Protein AF-A0A344WC34-F1 (afdb_monomer)

Radius of gyration: 29.96 Å; Cα contacts (8 Å, |Δi|>4): 203; chains: 1; bounding box: 62×47×98 Å

pLDDT: mean 83.25, std 15.33, range [32.88, 98.56]

Structure (mmCIF, N/CA/C/O backbone):
data_AF-A0A344WC34-F1
#
_entry.id   AF-A0A344WC34-F1
#
loop_
_atom_site.group_PDB
_atom_site.id
_atom_site.type_symbol
_atom_site.label_atom_id
_atom_site.label_alt_id
_atom_site.label_comp_id
_atom_site.label_asym_id
_atom_site.label_entity_id
_atom_site.label_seq_id
_atom_site.pdbx_PDB_ins_code
_atom_site.Cartn_x
_atom_site.Cartn_y
_atom_site.Cartn_z
_atom_site.occupancy
_atom_site.B_iso_or_equiv
_atom_site.auth_seq_id
_atom_site.auth_comp_id
_atom_site.auth_asym_id
_atom_site.auth_atom_id
_atom_site.pdbx_PDB_model_num
ATOM 1 N N 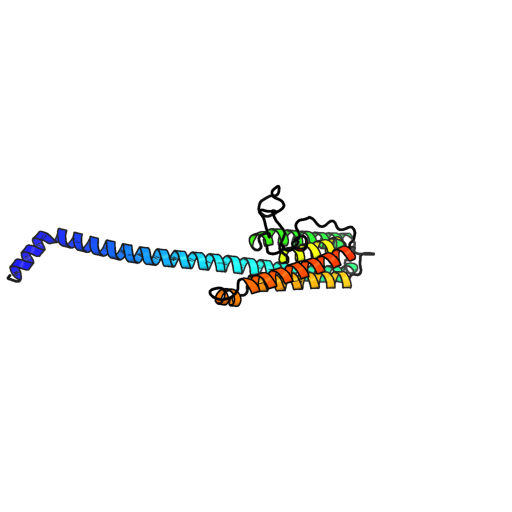. MET A 1 1 ? -39.965 13.454 71.936 1.00 52.28 1 MET A N 1
ATOM 2 C CA . MET A 1 1 ? -38.513 13.711 72.031 1.00 52.28 1 MET A CA 1
ATOM 3 C C . MET A 1 1 ? -38.314 15.197 71.826 1.00 52.28 1 MET A C 1
ATOM 5 O O . MET A 1 1 ? -38.692 15.687 70.770 1.00 52.28 1 MET A O 1
ATOM 9 N N . ASP A 1 2 ? -37.808 15.904 72.835 1.00 70.12 2 ASP A N 1
ATOM 10 C CA . ASP A 1 2 ? -37.542 17.343 72.742 1.00 70.12 2 ASP A CA 1
ATOM 11 C C . ASP A 1 2 ? -36.317 17.611 71.867 1.00 70.12 2 ASP A C 1
ATOM 13 O O . ASP A 1 2 ? -35.333 16.867 71.920 1.00 70.12 2 ASP A O 1
ATOM 17 N N . ALA A 1 3 ? -36.345 18.696 71.092 1.00 69.44 3 ALA A N 1
ATOM 18 C CA . ALA A 1 3 ? -35.260 19.075 70.183 1.00 69.44 3 ALA A CA 1
ATOM 19 C C . ALA A 1 3 ? -33.890 19.182 70.888 1.00 69.44 3 ALA A C 1
ATOM 21 O O . ALA A 1 3 ? -32.870 18.830 70.302 1.00 69.44 3 ALA A O 1
ATOM 22 N N . ALA A 1 4 ? -33.871 19.578 72.166 1.00 73.38 4 ALA A N 1
ATOM 23 C CA . ALA A 1 4 ? -32.660 19.645 72.986 1.00 73.38 4 ALA A CA 1
ATOM 24 C C . ALA A 1 4 ? -32.059 18.257 73.291 1.00 73.38 4 ALA A C 1
ATOM 26 O O . ALA A 1 4 ? -30.849 18.074 73.187 1.00 73.38 4 ALA A O 1
ATOM 27 N N . SER A 1 5 ? -32.905 17.258 73.578 1.00 71.94 5 SER A N 1
ATOM 28 C CA . SER A 1 5 ? -32.478 15.871 73.840 1.00 71.94 5 SER A CA 1
ATOM 29 C C . SER A 1 5 ? -31.923 15.177 72.591 1.00 71.94 5 SER A C 1
ATOM 31 O O . SER A 1 5 ? -30.969 14.405 72.668 1.00 71.94 5 SER A O 1
ATOM 33 N N . ILE A 1 6 ? -32.474 15.506 71.418 1.00 71.81 6 ILE A N 1
ATOM 34 C CA . ILE A 1 6 ? -31.965 15.042 70.123 1.00 71.81 6 ILE A CA 1
ATOM 35 C C . ILE A 1 6 ? -30.591 15.662 69.844 1.00 71.81 6 ILE A C 1
ATOM 37 O O . ILE A 1 6 ? -29.706 14.977 69.339 1.00 71.81 6 ILE A O 1
ATOM 41 N N . PHE A 1 7 ? -30.388 16.932 70.209 1.00 75.38 7 PHE A N 1
ATOM 42 C CA . PHE A 1 7 ? -29.142 17.659 69.963 1.00 75.38 7 PHE A CA 1
ATOM 43 C C . PHE A 1 7 ? -27.981 17.187 70.854 1.00 75.38 7 PHE A C 1
ATOM 45 O O . PHE A 1 7 ? -26.863 17.030 70.365 1.00 75.38 7 PHE A O 1
ATOM 52 N N . GLU A 1 8 ? -28.228 16.901 72.136 1.00 73.75 8 GLU A N 1
ATOM 53 C CA . GLU A 1 8 ? -27.220 16.325 73.042 1.00 73.75 8 GLU A CA 1
ATOM 54 C C . GLU A 1 8 ? -26.810 14.907 72.629 1.00 73.75 8 GLU A C 1
ATOM 56 O O . GLU A 1 8 ? -25.618 14.589 72.583 1.00 73.75 8 GLU A O 1
ATOM 61 N N . TRP A 1 9 ? -27.785 14.077 72.242 1.00 71.88 9 TRP A N 1
ATOM 62 C CA . TRP A 1 9 ? -27.529 12.735 71.720 1.00 71.88 9 TRP A CA 1
ATOM 63 C C . TRP A 1 9 ? -26.730 12.767 70.408 1.00 71.88 9 TRP A C 1
ATOM 65 O O . TRP A 1 9 ? -25.816 11.960 70.221 1.00 71.88 9 TRP A O 1
ATOM 75 N N . LEU A 1 10 ? -27.007 13.737 69.527 1.00 69.12 10 LEU A N 1
ATOM 76 C CA . LEU A 1 10 ? -26.229 13.963 68.305 1.00 69.12 10 LEU A CA 1
ATOM 77 C C . LEU A 1 10 ? -24.782 14.365 68.609 1.00 69.12 10 LEU A C 1
ATOM 79 O O . LEU A 1 10 ? -23.863 13.902 67.939 1.00 69.12 10 LEU A O 1
ATOM 83 N N . LYS A 1 11 ? -24.572 15.212 69.623 1.00 75.25 11 LYS A N 1
ATOM 84 C CA . LYS A 1 11 ? -23.244 15.703 70.014 1.00 75.25 11 LYS A CA 1
ATOM 85 C C . LYS A 1 11 ? -22.375 14.589 70.607 1.00 75.25 11 LYS A C 1
ATOM 87 O O . LYS A 1 11 ? -21.183 14.546 70.322 1.00 75.25 11 LYS A O 1
ATOM 92 N N . GLY A 1 12 ? -22.976 13.666 71.366 1.00 78.75 12 GLY A N 1
ATOM 93 C CA . GLY A 1 12 ? -22.296 12.490 71.924 1.00 78.75 12 GLY A CA 1
ATOM 94 C C . GLY A 1 12 ? -21.966 11.393 70.903 1.00 78.75 12 GLY A C 1
ATOM 95 O O . GLY A 1 12 ? -21.034 10.628 71.119 1.00 78.75 12 GLY A O 1
ATOM 96 N N . ASN A 1 13 ? -22.686 11.335 69.775 1.00 82.00 13 ASN A N 1
ATOM 97 C CA . ASN A 1 13 ? -22.489 10.335 68.714 1.00 82.00 13 ASN A CA 1
ATOM 98 C C . ASN A 1 13 ? -21.947 10.936 67.403 1.00 82.00 13 ASN A C 1
ATOM 100 O O . ASN A 1 13 ? -21.982 10.286 66.356 1.00 82.00 13 ASN A O 1
ATOM 104 N N . ALA A 1 14 ? -21.453 12.177 67.439 1.00 80.12 14 ALA A N 1
ATOM 105 C CA . ALA A 1 14 ? -21.039 12.927 66.255 1.00 80.12 14 ALA A CA 1
ATOM 106 C C . ALA A 1 14 ? -19.976 12.189 65.421 1.00 80.12 14 ALA A C 1
ATOM 108 O O . ALA A 1 14 ? -20.058 12.176 64.195 1.00 80.12 14 ALA A O 1
ATOM 109 N N . GLU A 1 15 ? -19.026 11.508 66.068 1.00 79.44 15 GLU A N 1
ATOM 110 C CA . GLU A 1 15 ? -17.988 10.719 65.389 1.00 79.44 15 GLU A CA 1
ATOM 111 C C . GLU A 1 15 ? -18.568 9.549 64.581 1.00 79.44 15 GLU A C 1
ATOM 113 O O . GLU A 1 15 ? -18.156 9.310 63.445 1.00 79.44 15 GLU A O 1
ATOM 118 N N . ILE A 1 16 ? -19.578 8.861 65.124 1.00 82.56 16 ILE A N 1
ATOM 119 C CA . ILE A 1 16 ? -20.260 7.748 64.450 1.00 82.56 16 ILE A CA 1
ATOM 120 C C . ILE A 1 16 ? -21.020 8.270 63.226 1.00 82.56 16 ILE A C 1
ATOM 122 O O . ILE A 1 16 ? -20.939 7.679 62.149 1.00 82.56 16 ILE A O 1
ATOM 126 N N . PHE A 1 17 ? -21.705 9.410 63.356 1.00 82.81 17 PHE A N 1
ATOM 127 C CA . PHE A 1 17 ? -22.396 10.051 62.234 1.00 82.81 17 PHE A CA 1
ATOM 128 C C . PHE A 1 17 ? -21.434 10.492 61.126 1.00 82.81 17 PHE A C 1
ATOM 130 O O . PHE A 1 17 ? -21.715 10.261 59.949 1.00 82.81 17 PHE A O 1
ATOM 137 N N . ILE A 1 18 ? -20.286 11.074 61.485 1.00 86.44 18 ILE A N 1
ATOM 138 C CA . ILE A 1 18 ? -19.237 11.453 60.529 1.00 86.44 18 ILE A CA 1
ATOM 139 C C . ILE A 1 18 ? -18.682 10.210 59.821 1.00 86.44 18 ILE A C 1
ATOM 141 O O . ILE A 1 18 ? -18.510 10.229 58.600 1.00 86.44 18 ILE A O 1
ATOM 145 N N . GLY A 1 19 ? -18.453 9.116 60.554 1.00 87.94 19 GLY A N 1
ATOM 146 C CA . GLY A 1 19 ? -18.005 7.841 59.995 1.00 87.94 19 GLY A CA 1
ATOM 147 C C . GLY A 1 19 ? -19.003 7.244 58.999 1.00 87.94 19 GLY A C 1
ATOM 148 O O . GLY A 1 19 ? -18.620 6.877 57.888 1.00 87.94 19 GLY A O 1
ATOM 149 N N . ILE A 1 20 ? -20.294 7.214 59.351 1.00 88.25 20 ILE A N 1
ATOM 150 C CA . ILE A 1 20 ? -21.369 6.727 58.471 1.00 88.25 20 ILE A CA 1
ATOM 151 C C . ILE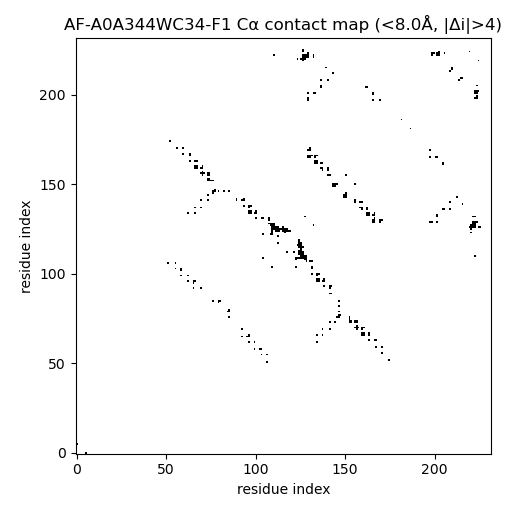 A 1 20 ? -21.482 7.600 57.217 1.00 88.25 20 ILE A C 1
ATOM 153 O O . ILE A 1 20 ? -21.536 7.074 56.105 1.00 88.25 20 ILE A O 1
ATOM 157 N N . LEU A 1 21 ? -21.474 8.928 57.368 1.00 89.56 21 LEU A N 1
ATOM 158 C CA . LEU A 1 21 ? -21.554 9.850 56.235 1.00 89.56 21 LEU A CA 1
ATOM 159 C C . LEU A 1 21 ? -20.352 9.682 55.296 1.00 89.56 21 LEU A C 1
ATOM 161 O O . LEU A 1 21 ? -20.520 9.610 54.080 1.00 89.56 21 LEU A O 1
ATOM 165 N N . SER A 1 22 ? -19.151 9.540 55.858 1.00 91.31 22 SER A N 1
ATOM 166 C CA . SER A 1 22 ? -17.920 9.305 55.095 1.00 91.31 22 SER A CA 1
ATOM 167 C C . SER A 1 22 ? -17.963 7.976 54.339 1.00 91.31 22 SER A C 1
ATOM 169 O O . SER A 1 22 ? -17.570 7.920 53.175 1.00 91.31 22 SER A O 1
ATOM 171 N N . ALA A 1 23 ? -18.496 6.916 54.956 1.00 91.56 23 ALA A N 1
ATOM 172 C CA . ALA A 1 23 ? -18.679 5.620 54.307 1.00 91.56 23 ALA A CA 1
ATOM 173 C C . ALA A 1 23 ? -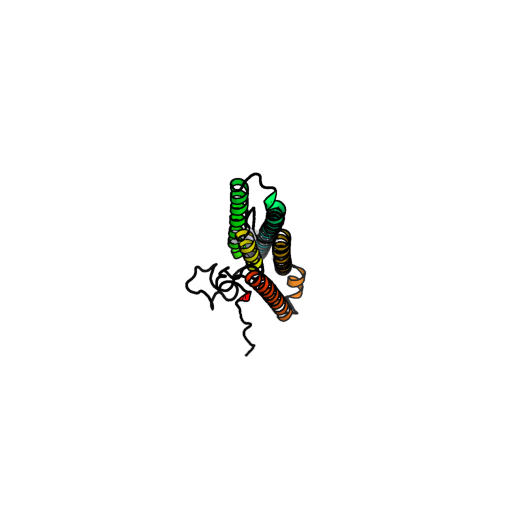19.676 5.699 53.137 1.00 91.56 23 ALA A C 1
ATOM 175 O O . ALA A 1 23 ? -19.404 5.160 52.064 1.00 91.56 23 ALA A O 1
ATOM 176 N N . ILE A 1 24 ? -20.790 6.424 53.297 1.00 92.94 24 ILE A N 1
ATOM 177 C CA . ILE A 1 24 ? -21.759 6.658 52.212 1.00 92.94 24 ILE A CA 1
ATOM 178 C C . ILE A 1 24 ? -21.097 7.426 51.061 1.00 92.94 24 ILE A C 1
ATOM 180 O O . ILE A 1 24 ? -21.198 7.008 49.906 1.00 92.94 24 ILE A O 1
ATOM 184 N N . VAL A 1 25 ? -20.370 8.507 51.361 1.00 93.75 25 VAL A N 1
ATOM 185 C CA . VAL A 1 25 ? -19.641 9.298 50.356 1.00 93.75 25 VAL A CA 1
ATOM 186 C C . VAL A 1 25 ? -18.605 8.441 49.628 1.00 93.75 25 VAL A C 1
ATOM 188 O O . VAL A 1 25 ? -18.506 8.522 48.403 1.00 93.75 25 VAL A O 1
ATOM 191 N N . ALA A 1 26 ? -17.875 7.579 50.338 1.00 91.88 26 ALA A N 1
ATOM 192 C CA . ALA A 1 26 ? -16.899 6.672 49.742 1.00 91.88 26 ALA A CA 1
ATOM 193 C C . ALA A 1 26 ? -17.557 5.658 48.791 1.00 91.88 26 ALA A C 1
ATOM 195 O O . ALA A 1 26 ? -17.063 5.455 47.681 1.00 91.88 26 ALA A O 1
ATOM 196 N N . VAL A 1 27 ? -18.697 5.069 49.171 1.00 91.69 27 VAL A N 1
ATOM 197 C CA . VAL A 1 27 ? -19.446 4.130 48.317 1.00 91.69 27 VAL A CA 1
ATOM 198 C C . VAL A 1 27 ? -19.978 4.827 47.065 1.00 91.69 27 VAL A C 1
ATOM 200 O O . VAL A 1 27 ? -19.788 4.323 45.958 1.00 91.69 27 VAL A O 1
ATOM 203 N N . VAL A 1 28 ? -20.587 6.008 47.206 1.00 90.81 28 VAL A N 1
ATOM 204 C CA . VAL A 1 28 ? -21.086 6.792 46.063 1.00 90.81 28 VAL A CA 1
ATOM 205 C C . VAL A 1 28 ? -19.933 7.185 45.135 1.00 90.81 28 VAL A C 1
ATOM 207 O O . VAL A 1 28 ? -20.025 6.996 43.921 1.00 90.81 28 VAL A O 1
ATOM 210 N N . SER A 1 29 ? -18.810 7.636 45.699 1.00 88.62 29 SER A N 1
ATOM 211 C CA . SER A 1 29 ? -17.601 7.984 44.943 1.00 88.62 29 SER A CA 1
ATOM 212 C C . SER A 1 29 ? -17.029 6.776 44.200 1.00 88.62 29 SER A C 1
ATOM 214 O O . SER A 1 29 ? -16.668 6.889 43.030 1.00 88.62 29 SER A O 1
ATOM 216 N N . ALA A 1 30 ? -17.010 5.596 44.826 1.00 89.44 30 ALA A N 1
ATOM 217 C CA . ALA A 1 30 ? -16.555 4.358 44.199 1.00 89.44 30 ALA A CA 1
ATOM 218 C C . ALA A 1 30 ? -17.470 3.917 43.041 1.00 89.44 30 ALA A C 1
ATOM 220 O O . ALA A 1 30 ? -16.978 3.457 42.007 1.00 89.44 30 ALA A O 1
ATOM 221 N N . VAL A 1 31 ? -18.791 4.084 43.172 1.00 87.38 31 VAL A N 1
ATOM 222 C CA . VAL A 1 31 ? -19.758 3.780 42.103 1.00 87.38 31 VAL A CA 1
ATOM 223 C C . VAL A 1 31 ? -19.584 4.733 40.917 1.00 87.38 31 VAL A C 1
ATOM 225 O O . VAL A 1 31 ? -19.507 4.270 39.775 1.00 87.38 31 VAL A O 1
ATOM 228 N N . ILE A 1 32 ? -19.447 6.039 41.173 1.00 87.25 32 ILE A N 1
ATOM 229 C CA . ILE A 1 32 ? -19.191 7.049 40.133 1.00 87.25 32 ILE A CA 1
ATOM 230 C C . ILE A 1 32 ? -17.855 6.765 39.433 1.00 87.25 32 ILE A C 1
ATOM 232 O O . ILE A 1 32 ? -17.813 6.675 38.205 1.00 87.25 32 ILE A O 1
ATOM 236 N N . ALA A 1 33 ? -16.782 6.525 40.193 1.00 84.81 33 ALA A N 1
ATOM 237 C CA . ALA A 1 33 ? -15.459 6.212 39.653 1.00 84.81 33 ALA A CA 1
ATOM 238 C C . ALA A 1 33 ? -15.467 4.940 38.789 1.00 84.81 33 ALA A C 1
ATOM 240 O O . ALA A 1 33 ? -14.834 4.891 37.730 1.00 84.81 33 ALA A O 1
ATOM 241 N N . ARG A 1 34 ? -16.227 3.911 39.184 1.00 82.38 34 ARG A N 1
ATOM 242 C CA . ARG A 1 34 ? -16.384 2.676 38.400 1.00 82.38 34 ARG A CA 1
ATOM 243 C C . ARG A 1 34 ? -17.127 2.920 37.083 1.00 82.38 34 ARG A C 1
ATOM 245 O O . ARG A 1 34 ? -16.763 2.324 36.067 1.00 82.38 34 ARG A O 1
ATOM 252 N N . GLY A 1 35 ? -18.141 3.787 37.085 1.00 81.25 35 GLY A N 1
ATOM 253 C CA . GLY A 1 35 ? -18.841 4.222 35.873 1.00 81.25 35 GLY A CA 1
ATOM 254 C C . GLY A 1 35 ? -17.923 4.990 34.920 1.00 81.25 35 GLY A C 1
ATOM 255 O O . GLY A 1 35 ? -17.867 4.681 33.728 1.00 81.25 35 GLY A O 1
ATOM 256 N N . GLU A 1 36 ? -17.136 5.918 35.459 1.00 82.56 36 GLU A N 1
ATOM 257 C CA . GLU A 1 36 ? -16.193 6.729 34.689 1.00 82.56 36 GLU A CA 1
ATOM 258 C C . GLU A 1 36 ? -15.058 5.882 34.102 1.00 82.56 36 GLU A C 1
ATOM 260 O O . GLU A 1 36 ? -14.744 6.000 32.922 1.00 82.56 36 GLU A O 1
ATOM 265 N N . THR A 1 37 ? -14.528 4.916 34.859 1.00 81.00 37 THR A N 1
ATOM 266 C CA . THR A 1 37 ? -13.486 3.988 34.378 1.00 81.00 37 THR A CA 1
ATOM 267 C C . THR A 1 37 ? -13.962 3.177 33.167 1.00 81.00 37 THR A C 1
ATOM 269 O O . THR A 1 37 ? -13.192 2.916 32.242 1.00 81.00 37 THR A O 1
ATOM 272 N N . ARG A 1 38 ? -15.242 2.778 33.129 1.00 76.69 38 ARG A N 1
ATOM 273 C CA . ARG A 1 38 ? -15.821 2.073 31.971 1.00 76.69 38 ARG A CA 1
ATOM 274 C C . ARG A 1 38 ? -15.922 2.985 30.749 1.00 76.69 38 ARG A C 1
ATOM 276 O O . ARG A 1 38 ? -15.562 2.556 29.654 1.00 76.69 38 ARG A O 1
ATOM 283 N N . LYS A 1 39 ? -16.361 4.235 30.936 1.00 79.94 39 LYS A N 1
ATOM 284 C CA . LYS A 1 39 ? -16.405 5.239 29.860 1.00 79.94 39 LYS A CA 1
ATOM 285 C C . LYS A 1 39 ? -15.007 5.556 29.335 1.00 79.94 39 LYS A C 1
ATOM 287 O O . LYS A 1 39 ? -14.802 5.539 28.129 1.00 79.94 39 LYS A O 1
ATOM 292 N N . GLN A 1 40 ? -14.037 5.752 30.224 1.00 78.56 40 GLN A N 1
ATOM 293 C CA . GLN A 1 40 ? -12.643 6.009 29.866 1.00 78.56 40 GLN A CA 1
ATOM 294 C C . GLN A 1 40 ? -12.032 4.854 29.071 1.00 78.56 40 GLN A C 1
ATOM 296 O O . GLN A 1 40 ? -11.373 5.102 28.068 1.00 78.56 40 GLN A O 1
ATOM 301 N N . ARG A 1 41 ? -12.296 3.596 29.454 1.00 77.25 41 ARG A N 1
ATOM 302 C CA . ARG A 1 41 ? -11.858 2.425 28.674 1.00 77.25 41 ARG A CA 1
ATOM 303 C C . ARG A 1 41 ? -12.471 2.410 27.278 1.00 77.25 41 ARG A C 1
ATOM 305 O O . ARG A 1 41 ? -11.743 2.214 26.314 1.00 77.25 41 ARG A O 1
ATOM 312 N N . LYS A 1 42 ? -13.779 2.668 27.165 1.00 78.69 42 LYS A N 1
ATOM 313 C CA . LYS A 1 42 ? -14.466 2.740 25.867 1.00 78.69 42 LYS A CA 1
ATOM 314 C C . LYS A 1 42 ? -13.862 3.831 24.975 1.00 78.69 42 LYS A C 1
ATOM 316 O O . LYS A 1 42 ? -13.473 3.545 23.848 1.00 78.69 42 LYS A O 1
ATOM 321 N N . LEU A 1 43 ? -13.696 5.040 25.511 1.00 80.06 43 LEU A N 1
ATOM 322 C CA . LEU A 1 43 ? -13.073 6.162 24.804 1.00 80.06 43 LEU A CA 1
ATOM 323 C C . LEU A 1 43 ? -11.616 5.870 24.420 1.00 80.06 43 LEU A C 1
ATOM 325 O O . LEU A 1 43 ? -11.178 6.262 23.344 1.00 80.06 43 LEU A O 1
ATOM 329 N N . ALA A 1 44 ? -10.853 5.181 25.272 1.00 79.50 44 ALA A N 1
ATOM 330 C CA . ALA A 1 44 ? -9.476 4.798 24.971 1.00 79.50 44 ALA A CA 1
ATOM 331 C C . ALA A 1 44 ? -9.403 3.807 23.800 1.00 79.50 44 ALA A C 1
ATOM 333 O O . ALA A 1 44 ? -8.566 3.974 22.915 1.00 79.50 44 ALA A O 1
ATOM 334 N N . THR A 1 45 ? -10.298 2.817 23.752 1.00 77.81 45 THR A N 1
ATOM 335 C CA . THR A 1 45 ? -10.384 1.876 22.627 1.00 77.81 45 THR A CA 1
ATOM 336 C C . THR A 1 45 ? -10.810 2.572 21.334 1.00 77.81 45 THR A C 1
ATOM 338 O O . THR A 1 45 ? -10.220 2.319 20.287 1.00 77.81 45 THR A O 1
ATOM 341 N N . GLU A 1 46 ? -11.788 3.478 21.392 1.00 79.31 46 GLU A N 1
ATOM 342 C CA . GLU A 1 46 ? -12.217 4.268 20.228 1.00 79.31 46 GLU A CA 1
ATOM 343 C C . GLU A 1 46 ? -11.094 5.177 19.712 1.00 79.31 46 GLU A C 1
ATOM 345 O O . GLU A 1 46 ? -10.850 5.223 18.508 1.00 79.31 46 GLU A O 1
ATOM 350 N N . ARG A 1 47 ? -10.347 5.831 20.609 1.00 77.81 47 ARG A N 1
ATOM 351 C CA . ARG A 1 47 ? -9.162 6.624 20.245 1.00 77.81 47 ARG A CA 1
ATOM 352 C C . ARG A 1 47 ? -8.071 5.771 19.610 1.00 77.81 47 ARG A C 1
ATOM 354 O O . ARG A 1 47 ? -7.487 6.189 18.617 1.00 77.81 47 ARG A O 1
ATOM 361 N N . LEU A 1 48 ? -7.805 4.581 20.156 1.00 78.31 48 LEU A N 1
ATOM 362 C CA . LEU A 1 48 ? -6.833 3.654 19.575 1.00 78.31 48 LEU A CA 1
ATOM 363 C C . LEU A 1 48 ? -7.247 3.266 18.155 1.00 78.31 48 LEU A C 1
ATOM 365 O O . LEU A 1 48 ? -6.431 3.323 17.240 1.00 78.31 48 LEU A O 1
ATOM 369 N N . ARG A 1 49 ? -8.525 2.947 17.953 1.00 80.31 49 ARG A N 1
ATOM 370 C CA . ARG A 1 49 ? -9.062 2.635 16.631 1.00 80.31 49 ARG A CA 1
ATOM 371 C C . ARG A 1 49 ? -8.892 3.799 15.654 1.00 80.31 49 ARG A C 1
ATOM 373 O O . ARG A 1 49 ? -8.294 3.610 14.605 1.00 80.31 49 ARG A O 1
ATOM 380 N N . GLN A 1 50 ? -9.322 5.001 16.038 1.00 83.94 50 GLN A N 1
ATOM 381 C CA . GLN A 1 50 ? -9.138 6.208 15.226 1.00 83.94 50 GLN A CA 1
ATOM 382 C C . GLN A 1 50 ? -7.662 6.456 14.891 1.00 83.94 50 GLN A C 1
ATOM 384 O O . GLN A 1 50 ? -7.346 6.857 13.777 1.00 83.94 50 GLN A O 1
ATOM 389 N N . SER A 1 51 ? -6.751 6.193 15.834 1.00 86.19 51 SER A N 1
ATOM 390 C CA . SER A 1 51 ? -5.312 6.351 15.603 1.00 86.19 51 SER A CA 1
ATOM 391 C C . SER A 1 51 ? -4.753 5.335 14.603 1.00 86.19 51 SER A C 1
ATOM 393 O O . SER A 1 51 ? -3.906 5.691 13.788 1.00 86.19 51 SER A O 1
ATOM 395 N N . ILE A 1 52 ? -5.249 4.093 14.621 1.00 83.88 52 ILE A N 1
ATOM 396 C CA . ILE A 1 52 ? -4.867 3.053 13.658 1.00 83.88 52 ILE A CA 1
ATOM 397 C C . ILE A 1 52 ? -5.421 3.390 12.270 1.00 83.88 52 ILE A C 1
ATOM 399 O O . ILE A 1 52 ? -4.682 3.303 11.293 1.00 83.88 52 ILE A O 1
ATOM 403 N N . ASP A 1 53 ? -6.679 3.826 12.188 1.00 86.19 53 ASP A N 1
ATOM 404 C CA . ASP A 1 53 ? -7.321 4.221 10.929 1.00 86.19 53 ASP A CA 1
ATOM 405 C C . ASP A 1 53 ? -6.630 5.450 10.307 1.00 86.19 53 ASP A C 1
ATOM 407 O O . ASP A 1 53 ? -6.406 5.507 9.099 1.00 86.19 53 ASP A O 1
ATOM 411 N N . ALA A 1 54 ? -6.217 6.419 11.128 1.00 89.25 54 ALA A N 1
ATOM 412 C CA . ALA A 1 54 ? -5.420 7.556 10.670 1.00 89.25 54 ALA A CA 1
ATOM 413 C C . ALA A 1 54 ? -4.036 7.115 10.158 1.00 89.25 54 ALA A C 1
ATOM 415 O O . ALA A 1 54 ? -3.609 7.529 9.082 1.00 89.25 54 ALA A O 1
ATOM 416 N N . ALA A 1 55 ? -3.352 6.222 10.879 1.00 91.44 55 ALA A N 1
ATOM 417 C CA . ALA A 1 55 ? -2.051 5.711 10.455 1.00 91.44 55 ALA A CA 1
ATOM 418 C C . ALA A 1 55 ? -2.130 4.878 9.159 1.00 91.44 55 ALA A C 1
ATOM 420 O O . ALA A 1 55 ? -1.212 4.931 8.335 1.00 91.44 55 ALA A O 1
ATOM 421 N N . SER A 1 56 ? -3.218 4.126 8.954 1.00 90.75 56 SER A N 1
ATOM 422 C CA . SER A 1 56 ? -3.439 3.365 7.720 1.00 90.75 56 SER A CA 1
ATOM 423 C C . SER A 1 56 ? -3.773 4.281 6.535 1.00 90.75 56 SER A C 1
ATOM 425 O O . SER A 1 56 ? -3.301 4.030 5.424 1.00 90.75 56 SER A O 1
ATOM 427 N N . LEU A 1 57 ? -4.488 5.388 6.771 1.00 92.56 57 LEU A N 1
ATOM 428 C CA . LEU A 1 57 ? -4.694 6.468 5.800 1.00 92.56 57 LEU A CA 1
ATOM 429 C C . LEU A 1 57 ? -3.378 7.125 5.373 1.00 92.56 57 LEU A C 1
ATOM 431 O O . LEU A 1 57 ? -3.125 7.253 4.175 1.00 92.56 57 LEU A O 1
ATOM 435 N N . ASP A 1 58 ? -2.524 7.489 6.330 1.00 96.19 58 ASP A N 1
ATOM 436 C CA . ASP A 1 58 ? -1.221 8.104 6.051 1.00 96.19 58 ASP A CA 1
ATOM 437 C C . ASP A 1 58 ? -0.313 7.160 5.254 1.00 96.19 58 ASP A C 1
ATOM 439 O O . ASP A 1 58 ? 0.343 7.560 4.286 1.00 96.19 58 ASP A O 1
ATOM 443 N N . TRP A 1 59 ? -0.304 5.875 5.621 1.00 97.31 59 TRP A N 1
ATOM 444 C CA . TRP A 1 59 ? 0.371 4.840 4.842 1.00 97.31 59 TRP A CA 1
ATOM 445 C C . TRP A 1 59 ? -0.191 4.752 3.418 1.00 97.31 59 TRP A C 1
ATOM 447 O O . TRP A 1 59 ? 0.576 4.703 2.453 1.00 97.31 59 TRP A O 1
ATOM 457 N N . GLY A 1 60 ? -1.516 4.770 3.278 1.00 96.81 60 GLY A N 1
ATOM 458 C CA . GLY A 1 60 ? -2.199 4.703 1.994 1.00 96.81 60 GLY A CA 1
ATOM 459 C C . GLY A 1 60 ? -1.864 5.888 1.090 1.00 96.81 60 GLY A C 1
ATOM 460 O O . GLY A 1 60 ? -1.550 5.697 -0.083 1.00 96.81 60 GLY A O 1
ATOM 461 N N . ALA A 1 61 ? -1.837 7.104 1.640 1.00 97.56 61 ALA A N 1
ATOM 462 C CA . ALA A 1 61 ? -1.423 8.306 0.923 1.00 97.56 61 ALA A CA 1
ATOM 463 C C . ALA A 1 61 ? 0.023 8.190 0.410 1.00 97.56 61 ALA A C 1
ATOM 465 O O . ALA A 1 61 ? 0.286 8.447 -0.768 1.00 97.56 61 ALA A O 1
ATOM 466 N N . ALA A 1 62 ? 0.945 7.722 1.258 1.00 98.31 62 ALA A N 1
ATOM 467 C CA . ALA A 1 62 ? 2.334 7.488 0.866 1.00 98.31 62 ALA A CA 1
ATOM 468 C C . ALA A 1 62 ? 2.461 6.412 -0.229 1.00 98.31 62 ALA A C 1
ATOM 470 O O . ALA A 1 62 ? 3.276 6.549 -1.147 1.00 98.31 62 ALA A O 1
ATOM 471 N N . ALA A 1 63 ? 1.643 5.358 -0.165 1.00 98.44 63 ALA A N 1
ATOM 472 C CA . ALA A 1 63 ? 1.610 4.307 -1.173 1.00 98.44 63 ALA A CA 1
ATOM 473 C C . ALA A 1 63 ? 1.107 4.815 -2.531 1.00 98.44 63 ALA A C 1
ATOM 475 O O . ALA A 1 63 ? 1.742 4.562 -3.556 1.00 98.44 63 ALA A O 1
ATOM 476 N N . ILE A 1 64 ? 0.018 5.587 -2.540 1.00 98.38 64 ILE A N 1
ATOM 477 C CA . ILE A 1 64 ? -0.553 6.187 -3.753 1.00 98.38 64 ILE A CA 1
ATOM 478 C C . ILE A 1 64 ? 0.454 7.130 -4.421 1.00 98.38 64 ILE A C 1
ATOM 480 O O . ILE A 1 64 ? 0.657 7.032 -5.636 1.00 98.38 64 ILE A O 1
ATOM 484 N N . ASP A 1 65 ? 1.101 8.006 -3.645 1.00 98.56 65 ASP A N 1
ATOM 485 C CA . ASP A 1 65 ? 2.121 8.930 -4.156 1.00 98.56 65 ASP A CA 1
ATOM 486 C C . ASP A 1 65 ? 3.329 8.168 -4.717 1.00 98.56 65 ASP A C 1
ATOM 488 O O . ASP A 1 65 ? 3.779 8.430 -5.832 1.00 98.56 65 ASP A O 1
ATOM 492 N N . THR A 1 66 ? 3.810 7.147 -4.002 1.00 98.56 66 THR A N 1
ATOM 493 C CA . THR A 1 66 ? 4.940 6.324 -4.460 1.00 98.56 66 THR A CA 1
ATOM 494 C C . THR A 1 66 ? 4.621 5.606 -5.770 1.00 98.56 66 THR A C 1
ATOM 496 O O . THR A 1 66 ? 5.438 5.625 -6.689 1.00 98.56 66 THR A O 1
ATOM 499 N N . MET A 1 67 ? 3.430 5.016 -5.910 1.00 98.50 67 MET A N 1
ATOM 500 C CA . MET A 1 67 ? 3.023 4.366 -7.161 1.00 98.50 67 MET A CA 1
ATOM 501 C C . MET A 1 67 ? 2.876 5.370 -8.309 1.00 98.50 67 MET A C 1
ATOM 503 O O . MET A 1 67 ? 3.285 5.069 -9.429 1.00 98.50 67 MET A O 1
ATOM 507 N N . ALA A 1 68 ? 2.366 6.577 -8.037 1.00 98.44 68 ALA A N 1
ATOM 508 C CA . ALA A 1 68 ? 2.311 7.654 -9.025 1.00 98.44 68 ALA A CA 1
ATOM 509 C C . ALA A 1 68 ? 3.717 8.037 -9.513 1.00 98.44 68 ALA A C 1
ATOM 511 O O . ALA A 1 68 ? 3.961 8.124 -10.716 1.00 98.44 68 ALA A O 1
ATOM 512 N N . ARG A 1 69 ? 4.667 8.198 -8.583 1.00 98.31 69 ARG A N 1
ATOM 513 C CA . ARG A 1 69 ? 6.076 8.467 -8.902 1.00 98.31 69 ARG A CA 1
ATOM 514 C C . ARG A 1 69 ? 6.706 7.336 -9.699 1.00 98.31 69 ARG A C 1
ATOM 516 O O . ARG A 1 69 ? 7.433 7.624 -10.640 1.00 98.31 69 ARG A O 1
ATOM 523 N N . CYS A 1 70 ? 6.408 6.080 -9.370 1.00 98.38 70 CYS A N 1
ATOM 524 C CA . CYS A 1 70 ? 6.879 4.925 -10.132 1.00 98.38 70 CYS A CA 1
ATOM 525 C C . CYS A 1 70 ? 6.349 4.954 -11.571 1.00 98.38 70 CYS A C 1
ATOM 527 O O . CYS A 1 70 ? 7.127 4.770 -12.503 1.00 98.38 70 CYS A O 1
ATOM 529 N N . ALA A 1 71 ? 5.056 5.234 -11.758 1.00 98.19 71 ALA A N 1
ATOM 530 C CA . ALA A 1 71 ? 4.436 5.331 -13.077 1.00 98.19 71 ALA A CA 1
ATOM 531 C C . ALA A 1 71 ? 5.053 6.466 -13.916 1.00 98.19 71 ALA A C 1
ATOM 533 O O . ALA A 1 71 ? 5.373 6.274 -15.087 1.00 98.19 71 ALA A O 1
ATOM 534 N N . THR A 1 72 ? 5.289 7.635 -13.315 1.00 97.88 72 THR A N 1
ATOM 535 C CA . THR A 1 72 ? 6.004 8.733 -13.982 1.00 97.88 72 THR A CA 1
ATOM 536 C C . THR A 1 72 ? 7.446 8.346 -14.295 1.00 97.88 72 THR A C 1
ATOM 538 O O . THR A 1 72 ? 7.879 8.511 -15.429 1.00 97.88 72 THR A O 1
ATOM 541 N N . PHE A 1 73 ? 8.170 7.770 -13.331 1.00 97.44 73 PHE A N 1
ATOM 542 C CA . PHE A 1 73 ? 9.560 7.339 -13.483 1.00 97.44 73 PHE A CA 1
ATOM 543 C C . PHE A 1 73 ? 9.744 6.394 -14.674 1.00 97.44 73 PHE A C 1
ATOM 545 O O . PHE A 1 73 ? 10.644 6.605 -15.486 1.00 97.44 73 PHE A O 1
ATOM 552 N N . VAL A 1 74 ? 8.880 5.382 -14.822 1.00 97.00 74 VAL A N 1
ATOM 553 C CA . VAL A 1 74 ? 8.995 4.444 -15.948 1.00 97.00 74 VAL A CA 1
ATOM 554 C C . VAL A 1 74 ? 8.705 5.115 -17.292 1.00 97.00 74 VAL A C 1
ATOM 556 O O . VAL A 1 74 ? 9.395 4.807 -18.264 1.00 97.00 74 VAL A O 1
ATOM 559 N N . ARG A 1 75 ? 7.766 6.072 -17.350 1.00 96.75 75 ARG A N 1
ATOM 560 C CA . ARG A 1 75 ? 7.454 6.851 -18.564 1.00 96.75 75 ARG A CA 1
ATOM 561 C C . ARG A 1 75 ? 8.595 7.799 -18.943 1.00 96.75 75 ARG A C 1
ATOM 563 O O . ARG A 1 75 ? 8.984 7.887 -20.106 1.00 96.75 75 ARG A O 1
ATOM 570 N N . THR A 1 76 ? 9.209 8.446 -17.955 1.00 95.62 76 THR A N 1
ATOM 571 C CA . THR A 1 76 ? 10.293 9.420 -18.150 1.00 95.62 76 THR A CA 1
ATOM 572 C C . THR A 1 76 ? 11.691 8.809 -18.090 1.00 95.62 76 THR A C 1
ATOM 574 O O . THR A 1 76 ? 12.676 9.543 -18.057 1.00 95.62 76 THR A O 1
ATOM 577 N N . ARG A 1 77 ? 11.825 7.478 -18.086 1.00 93.06 77 ARG A N 1
ATOM 578 C CA . ARG A 1 77 ? 13.111 6.785 -17.879 1.00 93.06 77 ARG A CA 1
ATOM 579 C C . ARG A 1 77 ? 14.228 7.210 -18.842 1.00 93.06 77 ARG A C 1
ATOM 581 O O . ARG A 1 77 ? 15.392 7.238 -18.460 1.00 93.06 77 ARG A O 1
ATOM 588 N N . HIS A 1 78 ? 13.873 7.579 -20.073 1.00 91.62 78 HIS A N 1
ATOM 589 C CA . HIS A 1 78 ? 14.811 8.016 -21.111 1.00 91.62 78 HIS A CA 1
ATOM 590 C C . HIS A 1 78 ? 15.357 9.435 -20.870 1.00 91.62 78 HIS A C 1
ATOM 592 O O . HIS A 1 78 ? 16.401 9.786 -21.410 1.00 91.62 78 HIS A O 1
ATOM 598 N N . LEU A 1 79 ? 14.685 10.236 -20.033 1.00 93.44 79 LEU A N 1
ATOM 599 C CA . LEU A 1 79 ? 15.094 11.599 -19.678 1.00 93.44 79 LEU A CA 1
ATOM 600 C C . LEU A 1 79 ? 16.182 11.634 -18.594 1.00 93.44 79 LEU A C 1
ATOM 602 O O . LEU A 1 79 ? 16.709 12.700 -18.279 1.00 93.44 79 LEU A O 1
ATOM 606 N N . HIS A 1 80 ? 16.541 10.488 -18.008 1.00 93.56 80 HIS A N 1
ATOM 607 C CA . HIS A 1 80 ? 17.650 10.423 -17.062 1.00 93.56 80 HIS A CA 1
ATOM 608 C C . HIS A 1 80 ? 18.984 10.669 -17.774 1.00 93.56 80 HIS A C 1
ATOM 610 O O . HIS A 1 80 ? 19.291 10.036 -18.790 1.00 93.56 80 HIS A O 1
ATOM 616 N N . ALA A 1 81 ? 19.798 11.550 -17.183 1.00 92.44 81 ALA A N 1
ATOM 617 C CA . ALA A 1 81 ? 21.053 12.034 -17.758 1.00 92.44 81 ALA A CA 1
ATOM 618 C C . ALA A 1 81 ? 22.036 10.914 -18.140 1.00 92.44 81 ALA A C 1
ATOM 620 O O . ALA A 1 81 ? 22.762 11.037 -19.121 1.00 92.44 81 ALA A O 1
ATOM 621 N N . ASN A 1 82 ? 22.070 9.827 -17.367 1.00 94.38 82 ASN A N 1
ATOM 622 C CA . ASN A 1 82 ? 22.890 8.650 -17.634 1.00 94.38 82 ASN A CA 1
ATOM 623 C C . ASN A 1 82 ? 22.313 7.404 -16.938 1.00 94.38 82 ASN A C 1
ATOM 625 O O . ASN A 1 82 ? 21.370 7.496 -16.146 1.00 94.38 82 ASN A O 1
ATOM 629 N N . GLU A 1 83 ? 22.905 6.242 -17.223 1.00 94.31 83 GLU A N 1
ATOM 630 C CA . GLU A 1 83 ? 22.502 4.959 -16.637 1.00 94.31 83 GLU A CA 1
ATOM 631 C C . GLU A 1 83 ? 22.629 4.940 -15.109 1.00 94.31 83 GLU A C 1
ATOM 633 O O . GLU A 1 83 ? 21.743 4.443 -14.420 1.00 94.31 83 GLU A O 1
ATOM 638 N N . GLY A 1 84 ? 23.683 5.545 -14.554 1.00 96.50 84 GLY A N 1
ATOM 639 C CA . GLY A 1 84 ? 23.879 5.620 -13.105 1.00 96.50 84 GLY A CA 1
ATOM 640 C C . GLY A 1 84 ? 22.747 6.373 -12.399 1.00 96.50 84 GLY A C 1
ATOM 641 O O . GLY A 1 84 ? 22.214 5.901 -11.396 1.00 96.50 84 GLY A O 1
ATOM 642 N N . ALA A 1 85 ? 22.319 7.508 -12.957 1.00 96.19 85 ALA A N 1
ATOM 643 C CA . ALA A 1 85 ? 21.204 8.298 -12.444 1.00 96.19 85 ALA A CA 1
ATOM 644 C C . ALA A 1 85 ? 19.867 7.546 -12.546 1.00 96.19 85 ALA A C 1
ATOM 646 O O . ALA A 1 85 ? 19.039 7.639 -11.639 1.00 96.19 85 ALA A O 1
ATOM 647 N N . PHE A 1 86 ? 19.659 6.784 -13.625 1.00 97.19 86 PHE A N 1
ATOM 648 C CA . PHE A 1 86 ? 18.497 5.905 -13.765 1.00 97.19 86 PHE A CA 1
ATOM 649 C C . PHE A 1 86 ? 18.506 4.791 -12.708 1.00 97.19 86 PHE A C 1
ATOM 651 O O . PHE A 1 86 ? 17.517 4.612 -12.001 1.00 97.19 86 PHE A O 1
ATOM 658 N N . MET A 1 87 ? 19.628 4.087 -12.540 1.00 97.12 87 MET A N 1
ATOM 659 C CA . MET A 1 87 ? 19.756 2.974 -11.593 1.00 97.12 87 MET A CA 1
ATOM 660 C C . MET A 1 87 ? 19.626 3.418 -10.132 1.00 97.12 87 MET A C 1
ATOM 662 O O . MET A 1 87 ? 19.018 2.706 -9.326 1.00 97.12 87 MET A O 1
ATOM 666 N N . ALA A 1 88 ? 20.125 4.609 -9.791 1.00 97.31 88 ALA A N 1
ATOM 667 C CA . ALA A 1 88 ? 19.925 5.209 -8.474 1.00 97.31 88 ALA A CA 1
ATOM 668 C C . ALA A 1 88 ? 18.439 5.514 -8.217 1.00 97.31 88 ALA A C 1
ATOM 670 O O . ALA A 1 88 ? 17.890 5.123 -7.185 1.00 97.31 88 ALA A O 1
ATOM 671 N N . ALA A 1 89 ? 17.756 6.147 -9.178 1.00 97.19 89 ALA A N 1
ATOM 672 C CA . ALA A 1 89 ? 16.328 6.438 -9.071 1.00 97.19 89 ALA A CA 1
ATOM 673 C C . ALA A 1 89 ? 15.476 5.156 -9.000 1.00 97.19 89 ALA A C 1
ATOM 675 O O . ALA A 1 89 ? 14.590 5.058 -8.151 1.00 97.19 89 ALA A O 1
ATOM 676 N N . LYS A 1 90 ? 15.792 4.147 -9.822 1.00 97.62 90 LYS A N 1
ATOM 677 C CA . LYS A 1 90 ? 15.152 2.825 -9.802 1.00 97.62 90 LYS A CA 1
ATOM 678 C C . LYS A 1 90 ? 15.284 2.161 -8.434 1.00 97.62 90 LYS A C 1
ATOM 680 O O . LYS A 1 90 ? 14.283 1.741 -7.862 1.00 97.62 90 LYS A O 1
ATOM 685 N N . SER A 1 91 ? 16.502 2.107 -7.893 1.00 97.88 91 SER A N 1
ATOM 686 C CA . SER A 1 91 ? 16.771 1.524 -6.571 1.00 97.88 91 SER A CA 1
ATOM 687 C C . SER A 1 91 ? 15.957 2.212 -5.475 1.00 97.88 91 SER A C 1
ATOM 689 O O . SER A 1 91 ? 15.343 1.534 -4.655 1.00 97.88 91 SER A O 1
ATOM 691 N N . ASN A 1 92 ? 15.864 3.545 -5.511 1.00 97.81 92 ASN A N 1
ATOM 692 C CA . ASN A 1 92 ? 15.043 4.299 -4.564 1.00 97.81 92 ASN A CA 1
ATOM 693 C C . ASN A 1 92 ? 13.558 3.914 -4.651 1.00 97.81 92 ASN A C 1
ATOM 695 O O . ASN A 1 92 ? 12.931 3.684 -3.619 1.00 97.81 92 ASN A O 1
ATOM 699 N N . MET A 1 93 ? 12.996 3.788 -5.858 1.00 98.00 93 MET A N 1
ATOM 700 C CA . MET A 1 93 ? 11.600 3.360 -6.032 1.00 98.00 93 MET A CA 1
ATOM 701 C C . MET A 1 93 ? 11.359 1.945 -5.490 1.00 98.00 93 MET A C 1
ATOM 703 O O . MET A 1 93 ? 10.371 1.711 -4.795 1.00 98.00 93 MET A O 1
ATOM 707 N N . LEU A 1 94 ? 12.278 1.012 -5.750 1.00 98.25 94 LEU A N 1
ATOM 708 C CA . LEU A 1 94 ? 12.180 -0.366 -5.258 1.00 98.25 94 LEU A CA 1
ATOM 709 C C . LEU A 1 94 ? 12.239 -0.440 -3.723 1.00 98.25 94 LEU A C 1
ATOM 711 O O . LEU A 1 94 ? 11.444 -1.161 -3.118 1.00 98.25 94 LEU A O 1
ATOM 715 N N . ILE A 1 95 ? 13.123 0.337 -3.088 1.00 98.19 95 ILE A N 1
ATOM 716 C CA . ILE A 1 95 ? 13.216 0.432 -1.621 1.00 98.19 95 ILE A CA 1
ATOM 717 C C . ILE A 1 95 ? 11.915 0.983 -1.031 1.00 98.19 95 ILE A C 1
ATOM 719 O O . ILE A 1 95 ? 11.402 0.431 -0.054 1.00 98.19 95 ILE A O 1
ATOM 723 N N . LEU A 1 96 ? 11.361 2.045 -1.624 1.00 98.12 96 LEU A N 1
ATOM 724 C CA . LEU A 1 96 ? 10.111 2.648 -1.160 1.00 98.12 96 LEU A CA 1
ATOM 725 C C . LEU A 1 96 ? 8.945 1.661 -1.261 1.00 98.12 96 LEU A C 1
ATOM 727 O O . LEU A 1 96 ? 8.221 1.475 -0.284 1.00 98.12 96 LEU A O 1
ATOM 731 N N . LEU A 1 97 ? 8.795 0.980 -2.401 1.00 98.25 97 LEU A N 1
ATOM 732 C CA . LEU A 1 97 ? 7.746 -0.022 -2.599 1.00 98.25 97 LEU A CA 1
ATOM 733 C C . LEU A 1 97 ? 7.872 -1.189 -1.609 1.00 98.25 97 LEU A C 1
ATOM 735 O O . LEU A 1 97 ? 6.879 -1.552 -0.980 1.00 98.25 97 LEU A O 1
ATOM 739 N N . SER A 1 98 ? 9.077 -1.734 -1.412 1.00 96.62 98 SER A N 1
ATOM 740 C CA . SER A 1 98 ? 9.305 -2.814 -0.438 1.00 96.62 98 SER A CA 1
ATOM 741 C C . SER A 1 98 ? 8.974 -2.366 0.987 1.00 96.62 98 SER A C 1
ATOM 743 O O . SER A 1 98 ? 8.259 -3.053 1.712 1.00 96.62 98 SER A O 1
ATOM 745 N N . THR A 1 99 ? 9.421 -1.168 1.370 1.00 97.50 99 THR A N 1
ATOM 746 C CA . THR A 1 99 ? 9.166 -0.606 2.704 1.00 97.50 99 THR A CA 1
ATOM 747 C C . THR A 1 99 ? 7.672 -0.383 2.946 1.00 97.50 99 THR A C 1
ATOM 749 O O . THR A 1 99 ? 7.171 -0.605 4.049 1.00 97.50 99 THR A O 1
ATOM 752 N N . LEU A 1 100 ? 6.932 0.047 1.922 1.00 98.00 100 LEU A N 1
ATOM 753 C CA . LEU A 1 100 ? 5.481 0.205 2.004 1.00 98.00 100 LEU A CA 1
ATOM 754 C C . LEU A 1 100 ? 4.767 -1.135 2.173 1.00 98.00 100 LEU A C 1
ATOM 756 O O . LEU A 1 100 ? 3.802 -1.189 2.931 1.00 98.00 100 LEU A O 1
ATOM 760 N N . VAL A 1 101 ? 5.242 -2.208 1.535 1.00 95.56 101 VAL A N 1
ATOM 761 C CA . VAL A 1 101 ? 4.696 -3.556 1.748 1.00 95.56 101 VAL A CA 1
ATOM 762 C C . VAL A 1 101 ? 4.863 -3.970 3.207 1.00 95.56 101 VAL A C 1
ATOM 764 O O . VAL A 1 101 ? 3.884 -4.375 3.832 1.00 95.56 101 VAL A O 1
ATOM 767 N N . ASP A 1 102 ? 6.057 -3.806 3.773 1.00 93.56 102 ASP A N 1
ATOM 768 C CA . ASP A 1 102 ? 6.337 -4.216 5.153 1.00 93.56 102 ASP A CA 1
ATOM 769 C C . ASP A 1 102 ? 5.549 -3.389 6.172 1.00 93.56 102 ASP A C 1
ATOM 771 O O . ASP A 1 102 ? 4.946 -3.940 7.093 1.00 93.56 102 ASP A O 1
ATOM 775 N N . ARG A 1 103 ? 5.461 -2.070 5.967 1.00 94.69 103 ARG A N 1
ATOM 776 C CA . ARG A 1 103 ? 4.620 -1.195 6.799 1.00 94.69 103 ARG A CA 1
ATOM 777 C C . ARG A 1 103 ? 3.140 -1.533 6.674 1.00 94.69 103 ARG A C 1
ATOM 779 O O . ARG A 1 103 ? 2.422 -1.524 7.669 1.00 94.69 103 ARG A O 1
ATOM 786 N N . GLY A 1 104 ? 2.693 -1.866 5.467 1.00 92.38 104 GLY A N 1
ATOM 787 C CA . GLY A 1 104 ? 1.307 -2.213 5.186 1.00 92.38 104 GLY A CA 1
ATOM 788 C C . GLY A 1 104 ? 0.842 -3.452 5.949 1.00 92.38 104 GLY A C 1
ATOM 789 O O . GLY A 1 104 ? -0.306 -3.503 6.379 1.00 92.38 104 GLY A O 1
ATOM 790 N N . ARG A 1 105 ? 1.734 -4.414 6.223 1.00 89.38 105 ARG A N 1
ATOM 791 C CA . ARG A 1 105 ? 1.410 -5.624 7.006 1.00 89.38 105 ARG A CA 1
ATOM 792 C C . ARG A 1 105 ? 0.913 -5.331 8.424 1.00 89.38 105 ARG A C 1
ATOM 794 O O . ARG A 1 105 ? 0.222 -6.171 8.991 1.00 89.38 105 ARG A O 1
ATOM 801 N N . MET A 1 106 ? 1.236 -4.164 8.988 1.00 86.94 106 MET A N 1
ATOM 802 C CA . MET A 1 106 ? 0.747 -3.755 10.312 1.00 86.94 106 MET A CA 1
ATOM 803 C C . MET A 1 106 ? -0.754 -3.428 10.306 1.00 86.94 106 MET A C 1
ATOM 805 O O . MET A 1 106 ? -1.411 -3.562 11.333 1.00 86.94 106 MET A O 1
ATOM 809 N N . PHE A 1 107 ? -1.290 -3.016 9.153 1.00 87.00 107 PHE A N 1
ATOM 810 C CA . PHE A 1 107 ? -2.691 -2.617 8.976 1.00 87.00 107 PHE A CA 1
ATOM 811 C C . PHE A 1 107 ? -3.503 -3.676 8.219 1.00 87.00 107 PHE A C 1
ATOM 813 O O . PHE A 1 107 ? -4.697 -3.850 8.456 1.00 87.00 107 PHE A O 1
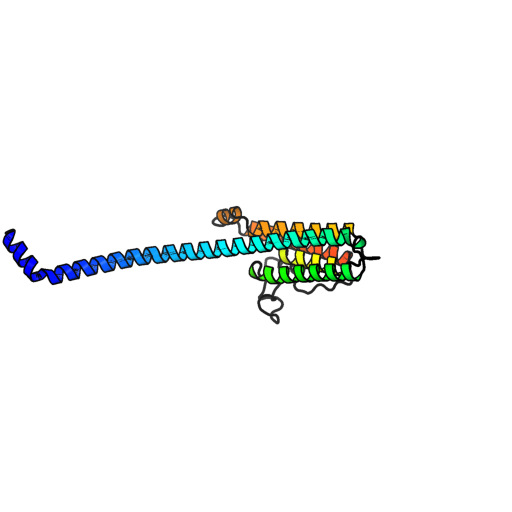ATOM 820 N N . PHE A 1 108 ? -2.843 -4.413 7.324 1.00 87.69 108 PHE A N 1
ATOM 821 C CA . PHE A 1 108 ? -3.447 -5.399 6.434 1.00 87.69 108 PHE A CA 1
ATOM 822 C C . PHE A 1 108 ? -2.835 -6.779 6.703 1.00 87.69 108 PHE A C 1
ATOM 824 O O . PHE A 1 108 ? -1.874 -7.169 6.029 1.00 87.69 108 PHE A O 1
ATOM 831 N N . PRO A 1 109 ? -3.356 -7.523 7.695 1.00 82.69 109 PRO A N 1
ATOM 832 C CA . PRO A 1 109 ? -2.855 -8.853 8.005 1.00 82.69 109 PRO A CA 1
ATOM 833 C C . PRO A 1 109 ? -3.056 -9.808 6.824 1.00 82.69 109 PRO A C 1
ATOM 835 O O . PRO A 1 109 ? -3.988 -9.671 6.025 1.00 82.69 109 PRO A O 1
ATOM 838 N N . ASN A 1 110 ? -2.171 -10.797 6.724 1.00 82.00 110 ASN A N 1
ATOM 839 C CA . ASN A 1 110 ? -2.274 -11.832 5.704 1.00 82.00 110 ASN A CA 1
ATOM 840 C C . ASN A 1 110 ? -3.537 -12.689 5.899 1.00 82.00 110 ASN A C 1
ATOM 842 O O . ASN A 1 110 ? -4.011 -12.923 7.009 1.00 82.00 110 ASN A O 1
ATOM 846 N N . ILE A 1 111 ? -4.060 -13.180 4.782 1.00 81.75 111 ILE A N 1
ATOM 847 C CA . ILE A 1 111 ? -5.225 -14.054 4.696 1.00 81.75 111 ILE A CA 1
ATOM 848 C C . ILE A 1 111 ? -4.794 -15.487 5.012 1.00 81.75 111 ILE A C 1
ATOM 850 O O . ILE A 1 111 ? -3.835 -15.970 4.408 1.00 81.75 111 ILE A O 1
ATOM 854 N N . ASP A 1 112 ? -5.546 -16.171 5.876 1.00 76.00 112 ASP A N 1
ATOM 855 C CA . ASP A 1 112 ? -5.298 -17.568 6.267 1.00 76.00 112 ASP A CA 1
ATOM 856 C C . ASP A 1 112 ? -3.853 -17.805 6.774 1.00 76.00 112 ASP A C 1
ATOM 858 O O . ASP A 1 112 ? -3.062 -18.517 6.146 1.00 76.00 112 ASP A O 1
ATOM 862 N N . PRO A 1 113 ? -3.458 -17.145 7.881 1.00 70.06 113 PRO A N 1
ATOM 863 C CA . PRO A 1 113 ? -2.113 -17.270 8.443 1.00 70.06 113 PRO A CA 1
ATOM 864 C C . PRO A 1 113 ? -1.834 -18.649 9.062 1.00 70.06 113 PRO A C 1
ATOM 866 O O . PRO A 1 113 ? -0.668 -18.998 9.237 1.00 70.06 113 PRO A O 1
ATOM 869 N N . ASP A 1 114 ? -2.873 -19.429 9.371 1.00 72.94 114 ASP A N 1
ATOM 870 C CA . ASP A 1 114 ? -2.750 -20.737 10.021 1.00 72.94 114 ASP A CA 1
ATOM 871 C C . ASP A 1 114 ? -2.585 -21.886 9.008 1.00 72.94 114 ASP A C 1
ATOM 873 O O . ASP A 1 114 ? -1.970 -22.902 9.328 1.00 72.94 114 ASP A O 1
ATOM 877 N N . GLY A 1 115 ? -3.079 -21.726 7.771 1.00 69.00 115 GLY A N 1
ATOM 878 C CA . GLY A 1 115 ? -3.017 -22.759 6.732 1.00 69.00 115 GLY A CA 1
ATOM 879 C C . GLY A 1 115 ? -1.774 -22.729 5.833 1.00 69.00 115 GLY A C 1
ATOM 880 O O . GLY A 1 115 ? -1.370 -23.765 5.299 1.00 69.00 115 GLY A O 1
ATOM 881 N N . LYS A 1 116 ? -1.136 -21.566 5.632 1.00 69.25 116 LYS A N 1
ATOM 882 C CA . LYS A 1 116 ? -0.026 -21.406 4.668 1.00 69.25 116 LYS A CA 1
ATOM 883 C C . LYS A 1 116 ? 1.221 -20.787 5.286 1.00 69.25 116 LYS A C 1
ATOM 885 O O . LYS A 1 116 ? 1.154 -19.755 5.940 1.00 69.25 116 LYS A O 1
ATOM 890 N N . GLY A 1 117 ? 2.391 -21.336 4.954 1.00 66.31 117 GLY A N 1
ATOM 891 C CA . GLY A 1 117 ? 3.677 -20.731 5.312 1.00 66.31 117 GLY A CA 1
ATOM 892 C C . GLY A 1 117 ? 3.938 -20.723 6.817 1.00 66.31 117 GLY A C 1
ATOM 893 O O . GLY A 1 117 ? 4.471 -19.745 7.330 1.00 66.31 117 GLY A O 1
ATOM 894 N N . VAL A 1 118 ? 3.515 -21.776 7.523 1.00 74.56 118 VAL A N 1
ATOM 895 C CA . VAL A 1 118 ? 3.628 -21.922 8.986 1.00 74.56 118 VAL A CA 1
ATOM 896 C C . VAL A 1 118 ? 5.087 -21.809 9.453 1.00 74.56 118 VAL A C 1
ATOM 898 O O . VAL A 1 118 ? 5.357 -21.341 10.559 1.00 74.56 118 VAL A O 1
ATOM 901 N N . GLU A 1 119 ? 6.030 -22.165 8.578 1.00 76.56 119 GLU A N 1
ATOM 902 C CA . GLU A 1 119 ? 7.474 -22.039 8.768 1.00 76.56 119 GLU A CA 1
ATOM 903 C C . GLU A 1 119 ? 7.997 -20.592 8.776 1.00 76.56 119 GLU A C 1
ATOM 905 O O . GLU A 1 119 ? 9.129 -20.361 9.193 1.00 76.56 119 GLU A O 1
ATOM 910 N N . LYS A 1 120 ? 7.198 -19.615 8.328 1.00 77.94 120 LYS A N 1
ATOM 911 C CA . LYS A 1 120 ? 7.588 -18.198 8.240 1.00 77.94 120 LYS A CA 1
ATOM 912 C C . LYS A 1 120 ? 7.319 -17.444 9.541 1.00 77.94 120 LYS A C 1
ATOM 914 O O . LYS A 1 120 ? 6.541 -17.890 10.394 1.00 77.94 120 LYS A O 1
ATOM 919 N N . GLU A 1 121 ? 7.909 -16.257 9.687 1.00 74.44 121 GLU A N 1
ATOM 920 C CA . GLU A 1 121 ? 7.589 -15.352 10.792 1.00 74.44 121 GLU A CA 1
ATOM 921 C C . GLU A 1 121 ? 6.124 -14.896 10.711 1.00 74.44 121 GLU A C 1
ATOM 923 O O . GLU A 1 121 ? 5.553 -14.787 9.626 1.00 74.44 121 GLU A O 1
ATOM 928 N N . GLY A 1 122 ? 5.507 -14.603 11.861 1.00 74.75 122 GLY A N 1
ATOM 929 C CA . GLY A 1 122 ? 4.056 -14.393 11.980 1.00 74.75 122 GLY A CA 1
ATOM 930 C C . GLY A 1 122 ? 3.450 -13.421 10.957 1.00 74.75 122 GLY A C 1
ATOM 931 O O . GLY A 1 122 ? 2.422 -13.726 10.361 1.00 74.75 122 GLY A O 1
ATOM 932 N N . ALA A 1 123 ? 4.117 -12.297 10.675 1.00 72.69 123 ALA A N 1
ATOM 933 C CA . ALA A 1 123 ? 3.650 -11.289 9.711 1.00 72.69 123 ALA A CA 1
ATOM 934 C C . ALA A 1 123 ? 3.738 -11.727 8.229 1.00 72.69 123 ALA A C 1
ATOM 936 O O . ALA A 1 123 ? 3.208 -11.049 7.342 1.00 72.69 123 ALA A O 1
ATOM 937 N N . TYR A 1 124 ? 4.406 -12.848 7.947 1.00 77.38 124 TYR A N 1
ATOM 938 C CA . TYR A 1 124 ? 4.648 -13.402 6.611 1.00 77.38 124 TYR A CA 1
ATOM 939 C C . TYR A 1 124 ? 3.948 -14.746 6.374 1.00 77.38 124 TYR A C 1
ATOM 941 O O . TYR A 1 124 ? 4.019 -15.272 5.260 1.00 77.38 124 TYR A O 1
ATOM 949 N N . ARG A 1 125 ? 3.247 -15.281 7.381 1.00 80.94 125 ARG A N 1
ATOM 950 C CA . ARG A 1 125 ? 2.386 -16.464 7.238 1.00 80.94 125 ARG A CA 1
ATOM 951 C C . ARG A 1 125 ? 1.119 -16.120 6.475 1.00 80.94 125 ARG A C 1
ATOM 953 O O . ARG A 1 125 ? 0.631 -15.002 6.575 1.00 80.94 125 ARG A O 1
ATOM 960 N N . GLY A 1 126 ? 0.568 -17.064 5.734 1.00 82.31 126 GLY A N 1
ATOM 961 C CA . GLY A 1 126 ? -0.628 -16.858 4.929 1.00 82.31 126 GLY A CA 1
ATOM 962 C C . GLY A 1 126 ? -0.364 -16.208 3.573 1.00 82.31 126 GLY A C 1
ATOM 963 O O . GLY A 1 126 ? 0.756 -16.169 3.057 1.00 82.31 126 GLY A O 1
ATOM 964 N N . SER A 1 127 ? -1.443 -15.710 2.974 1.00 82.19 127 SER A N 1
ATOM 965 C CA . SER A 1 127 ? -1.436 -15.029 1.678 1.00 82.19 127 SER A CA 1
ATOM 966 C C . SER A 1 127 ? -1.548 -13.516 1.875 1.00 82.19 127 SER A C 1
ATOM 968 O O . SER A 1 127 ? -2.493 -13.026 2.488 1.00 82.19 127 SER A O 1
ATOM 970 N N . ARG A 1 128 ? -0.585 -12.773 1.336 1.00 88.44 128 ARG A N 1
ATOM 971 C CA . ARG A 1 128 ? -0.551 -11.314 1.227 1.00 88.44 128 ARG A CA 1
ATOM 972 C C . ARG A 1 128 ? -1.878 -10.810 0.653 1.00 88.44 128 ARG A C 1
ATOM 974 O O . ARG A 1 128 ? -2.316 -11.333 -0.367 1.00 88.44 128 ARG A O 1
ATOM 981 N N . PRO A 1 129 ? -2.530 -9.826 1.288 1.00 89.56 129 PRO A N 1
ATOM 982 C CA . PRO A 1 129 ? -3.805 -9.308 0.814 1.00 89.56 129 PRO A CA 1
ATOM 983 C C . PRO A 1 129 ? -3.653 -8.541 -0.516 1.00 89.56 129 PRO A C 1
ATOM 985 O O . PRO A 1 129 ? -2.581 -7.983 -0.775 1.00 89.56 129 PRO A O 1
ATOM 988 N N . PRO A 1 130 ? -4.724 -8.444 -1.333 1.00 91.50 130 PRO A N 1
ATOM 989 C CA . PRO A 1 130 ? -4.699 -7.783 -2.644 1.00 91.50 130 PRO A CA 1
ATOM 990 C C . PRO A 1 130 ? -4.125 -6.3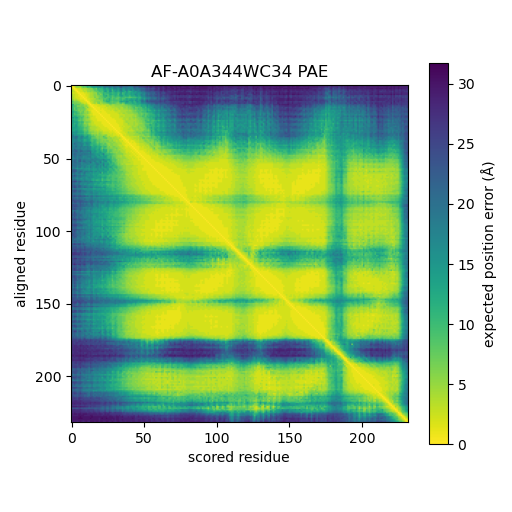58 -2.642 1.00 91.50 130 PRO A C 1
ATOM 992 O O . PRO A 1 130 ? -3.398 -5.985 -3.560 1.00 91.50 130 PRO A O 1
ATOM 995 N N . ILE A 1 131 ? -4.381 -5.582 -1.584 1.00 93.44 131 ILE A N 1
ATOM 996 C CA . ILE A 1 131 ? -3.832 -4.228 -1.428 1.00 93.44 131 ILE A CA 1
ATOM 997 C C . ILE A 1 131 ? -2.296 -4.195 -1.419 1.00 93.44 131 ILE A C 1
ATOM 999 O O . ILE A 1 131 ? -1.687 -3.292 -1.988 1.00 93.44 131 ILE A O 1
ATOM 1003 N N . LEU A 1 132 ? -1.657 -5.198 -0.811 1.00 94.50 132 LEU A N 1
ATOM 1004 C CA . LEU A 1 132 ? -0.199 -5.315 -0.765 1.00 94.50 132 LEU A CA 1
ATOM 1005 C C . LEU A 1 132 ? 0.345 -6.056 -1.997 1.00 94.50 132 LEU A C 1
ATOM 1007 O O . LEU A 1 132 ? 1.492 -5.832 -2.385 1.00 94.50 132 LEU A O 1
ATOM 1011 N N . ASP A 1 133 ? -0.462 -6.904 -2.643 1.00 93.81 133 ASP A N 1
ATOM 1012 C CA . ASP A 1 133 ? -0.121 -7.489 -3.947 1.00 93.81 133 ASP A CA 1
ATOM 1013 C C . ASP A 1 133 ? 0.064 -6.400 -5.010 1.00 93.81 133 ASP A C 1
ATOM 1015 O O . ASP A 1 133 ? 1.031 -6.458 -5.766 1.00 93.81 133 ASP A O 1
ATOM 1019 N N . ALA A 1 134 ? -0.788 -5.368 -5.020 1.00 96.50 134 ALA A N 1
ATOM 1020 C CA . ALA A 1 134 ? -0.671 -4.227 -5.931 1.00 96.50 134 ALA A CA 1
ATOM 1021 C C . ALA A 1 134 ? 0.712 -3.549 -5.873 1.00 96.50 134 ALA A C 1
ATOM 1023 O O . ALA A 1 134 ? 1.308 -3.248 -6.909 1.00 96.50 134 ALA A O 1
ATOM 1024 N N . LEU A 1 135 ? 1.252 -3.355 -4.665 1.00 97.69 135 LEU A N 1
ATOM 1025 C CA . LEU A 1 135 ? 2.592 -2.796 -4.467 1.00 97.69 135 LEU A CA 1
ATOM 1026 C C . LEU A 1 135 ? 3.682 -3.734 -4.985 1.00 97.69 135 LEU A C 1
ATOM 1028 O O . LEU A 1 135 ? 4.623 -3.288 -5.639 1.00 97.69 135 LEU A O 1
ATOM 1032 N N . MET A 1 136 ? 3.544 -5.038 -4.739 1.00 96.25 136 MET A N 1
ATOM 1033 C CA . MET A 1 136 ? 4.500 -6.030 -5.227 1.00 96.25 136 MET A CA 1
ATOM 1034 C C . MET A 1 136 ? 4.463 -6.193 -6.748 1.00 96.25 136 MET A C 1
ATOM 1036 O O . MET A 1 136 ? 5.505 -6.417 -7.360 1.00 96.25 136 MET A O 1
ATOM 1040 N N . PHE A 1 137 ? 3.301 -6.056 -7.384 1.00 96.44 137 PHE A N 1
ATOM 1041 C CA . PHE A 1 137 ? 3.203 -6.055 -8.842 1.00 96.44 137 PHE A CA 1
ATOM 1042 C C . PHE A 1 137 ? 3.894 -4.831 -9.441 1.00 96.44 137 PHE A C 1
ATOM 1044 O O . PHE A 1 137 ? 4.693 -4.981 -10.365 1.00 96.44 137 PHE A O 1
ATOM 1051 N N . ALA A 1 138 ? 3.674 -3.645 -8.868 1.00 97.69 138 ALA A N 1
ATOM 1052 C CA . ALA A 1 138 ? 4.400 -2.444 -9.268 1.00 97.69 138 ALA A CA 1
ATOM 1053 C C . ALA A 1 138 ? 5.913 -2.586 -9.039 1.00 97.69 138 ALA A C 1
ATOM 1055 O O . ALA A 1 138 ? 6.691 -2.205 -9.910 1.00 97.69 138 ALA A O 1
ATOM 1056 N N . TYR A 1 139 ? 6.338 -3.197 -7.926 1.00 97.81 139 TYR A N 1
ATOM 1057 C CA . TYR A 1 139 ? 7.749 -3.487 -7.654 1.00 97.81 139 TYR A CA 1
ATOM 1058 C C . TYR A 1 139 ? 8.368 -4.314 -8.782 1.00 97.81 139 TYR A C 1
ATOM 1060 O O . TYR A 1 139 ? 9.398 -3.930 -9.329 1.00 97.81 139 TYR A O 1
ATOM 1068 N N . ARG A 1 140 ? 7.716 -5.417 -9.173 1.00 96.25 140 ARG A N 1
ATOM 1069 C CA . ARG A 1 140 ? 8.206 -6.290 -10.250 1.00 96.25 140 ARG A CA 1
ATOM 1070 C C . ARG A 1 140 ? 8.225 -5.589 -11.605 1.00 96.25 140 ARG A C 1
ATOM 1072 O O . ARG A 1 140 ? 9.150 -5.808 -12.384 1.00 96.25 140 ARG A O 1
ATOM 1079 N N . GLU A 1 141 ? 7.245 -4.731 -11.883 1.00 95.75 141 GLU A N 1
ATOM 1080 C CA . GLU A 1 141 ? 7.226 -3.979 -13.139 1.00 95.75 141 GLU A CA 1
ATOM 1081 C C . GLU A 1 141 ? 8.349 -2.933 -13.189 1.00 95.75 141 GLU A C 1
ATOM 1083 O O . GLU A 1 141 ? 9.055 -2.848 -14.193 1.00 95.75 141 GLU A O 1
ATOM 1088 N N . VAL A 1 142 ? 8.588 -2.199 -12.095 1.00 96.62 142 VAL A N 1
ATOM 1089 C CA . VAL A 1 142 ? 9.716 -1.257 -11.979 1.00 96.62 142 VAL A CA 1
ATOM 1090 C C . VAL A 1 142 ? 11.053 -1.995 -12.076 1.00 96.62 142 VAL A C 1
ATOM 1092 O O . VAL A 1 142 ? 11.945 -1.553 -12.803 1.00 96.62 142 VAL A O 1
ATOM 1095 N N . GLU A 1 143 ? 11.196 -3.137 -11.402 1.00 95.94 143 GLU A N 1
ATOM 1096 C CA . GLU A 1 143 ? 12.396 -3.981 -11.421 1.00 95.94 143 GLU A CA 1
ATOM 1097 C C . GLU A 1 143 ? 12.761 -4.431 -12.842 1.00 95.94 143 GLU A C 1
ATOM 1099 O O . GLU A 1 143 ? 13.939 -4.442 -13.201 1.00 95.94 143 GLU A O 1
ATOM 1104 N N . ALA A 1 144 ? 11.768 -4.718 -13.683 1.00 93.50 144 ALA A N 1
ATOM 1105 C CA . ALA A 1 144 ? 11.977 -5.137 -15.066 1.00 93.50 144 ALA A CA 1
ATOM 1106 C C . ALA A 1 144 ? 12.341 -3.989 -16.028 1.00 93.50 144 ALA A C 1
ATOM 1108 O O . ALA A 1 144 ? 12.697 -4.241 -17.180 1.00 93.50 144 ALA A O 1
ATOM 1109 N N . THR A 1 145 ? 12.248 -2.725 -15.601 1.00 93.31 145 THR A N 1
ATOM 1110 C CA . THR A 1 145 ? 12.572 -1.590 -16.477 1.00 93.31 145 THR A CA 1
ATOM 1111 C C . THR A 1 145 ? 14.076 -1.375 -16.641 1.00 93.31 145 THR A C 1
ATOM 1113 O O . THR A 1 145 ? 14.861 -1.561 -15.710 1.00 93.31 145 THR A O 1
ATOM 1116 N N . ALA A 1 146 ? 14.471 -0.930 -17.829 1.00 92.81 146 ALA A N 1
ATOM 1117 C CA . ALA A 1 146 ? 15.816 -0.468 -18.161 1.00 92.81 146 ALA A CA 1
ATOM 1118 C C . ALA A 1 146 ? 15.712 0.906 -18.833 1.00 92.81 146 ALA A C 1
ATOM 1120 O O . ALA A 1 146 ? 14.676 1.200 -19.441 1.00 92.81 146 ALA A O 1
ATOM 1121 N N . ARG A 1 147 ? 16.754 1.741 -18.723 1.00 91.38 147 ARG A N 1
ATOM 1122 C CA . ARG A 1 147 ? 16.774 3.089 -19.317 1.00 91.38 147 ARG A CA 1
ATOM 1123 C C . ARG A 1 147 ? 16.557 3.024 -20.828 1.00 91.38 147 ARG A C 1
ATOM 1125 O O . ARG A 1 147 ? 15.661 3.680 -21.356 1.00 91.38 147 ARG A O 1
ATOM 1132 N N . GLU A 1 148 ? 17.343 2.178 -21.487 1.00 88.31 148 GLU A N 1
ATOM 1133 C CA . GLU A 1 148 ? 17.287 1.880 -22.919 1.00 88.31 148 GLU A CA 1
ATOM 1134 C C . GLU A 1 148 ? 16.934 0.402 -23.129 1.00 88.31 148 GLU A C 1
ATOM 1136 O O . GLU A 1 148 ? 17.244 -0.442 -22.291 1.00 88.31 148 GLU A O 1
ATOM 1141 N N . ASN A 1 149 ? 16.256 0.083 -24.237 1.00 85.25 149 ASN A N 1
ATOM 1142 C CA . ASN A 1 149 ? 15.869 -1.287 -24.622 1.00 85.25 149 ASN A CA 1
ATOM 1143 C C . ASN A 1 149 ? 15.038 -2.068 -23.579 1.00 85.25 149 ASN A C 1
ATOM 1145 O O . ASN A 1 149 ? 14.930 -3.291 -23.647 1.00 85.25 149 ASN A O 1
ATOM 1149 N N . GLY A 1 150 ? 14.425 -1.367 -22.620 1.00 83.06 150 GLY A N 1
ATOM 1150 C CA . GLY A 1 150 ? 13.465 -1.944 -21.686 1.00 83.06 150 GLY A CA 1
ATOM 1151 C C . GLY A 1 150 ? 12.066 -2.108 -22.299 1.00 83.06 150 GLY A C 1
ATOM 1152 O O . GLY A 1 150 ? 11.784 -1.570 -23.372 1.00 83.06 150 GLY A O 1
ATOM 1153 N N . PRO A 1 151 ? 11.139 -2.765 -21.583 1.00 88.00 151 PRO A N 1
ATOM 1154 C CA . PRO A 1 151 ? 9.752 -2.934 -22.028 1.00 88.00 151 PRO A CA 1
ATOM 1155 C C . PRO A 1 151 ? 9.056 -1.598 -22.353 1.00 88.00 151 PRO A C 1
ATOM 1157 O O . PRO A 1 151 ? 9.496 -0.579 -21.820 1.00 88.00 151 PRO A O 1
ATOM 1160 N N . PRO A 1 152 ? 7.982 -1.553 -23.161 1.00 92.38 152 PRO A N 1
ATOM 1161 C CA . PRO A 1 152 ? 7.332 -0.297 -23.553 1.00 92.38 152 PRO A CA 1
ATOM 1162 C C . PRO A 1 152 ? 6.967 0.585 -22.347 1.00 92.38 152 PRO A C 1
ATOM 1164 O O . PRO A 1 152 ? 6.261 0.147 -21.441 1.00 92.38 152 PRO A O 1
ATOM 1167 N N . ALA A 1 153 ? 7.488 1.818 -22.323 1.00 93.19 153 ALA A N 1
ATOM 1168 C CA . ALA A 1 153 ? 7.434 2.697 -21.151 1.00 93.19 153 ALA A CA 1
ATOM 1169 C C . ALA A 1 153 ? 5.998 3.069 -20.748 1.00 93.19 153 ALA A C 1
ATOM 1171 O O . ALA A 1 153 ? 5.673 3.024 -19.561 1.00 93.19 153 ALA A O 1
ATOM 1172 N N . GLU A 1 154 ? 5.145 3.373 -21.730 1.00 94.75 154 GLU A N 1
ATOM 1173 C CA . GLU A 1 154 ? 3.737 3.701 -21.485 1.00 94.75 154 GLU A CA 1
ATOM 1174 C C . GLU A 1 154 ? 2.966 2.516 -20.916 1.00 94.75 154 GLU A C 1
ATOM 1176 O O . GLU A 1 154 ? 2.339 2.643 -19.871 1.00 94.75 154 GLU A O 1
ATOM 1181 N N . GLU A 1 155 ? 3.109 1.327 -21.506 1.00 94.44 155 GLU A N 1
ATOM 1182 C CA . GLU A 1 155 ? 2.423 0.138 -20.995 1.00 94.44 155 GLU A CA 1
ATOM 1183 C C . GLU A 1 155 ? 2.854 -0.223 -19.565 1.00 94.44 155 GLU A C 1
ATOM 1185 O O . GLU A 1 155 ? 2.049 -0.718 -18.777 1.00 94.44 155 GLU A O 1
ATOM 1190 N N . CYS A 1 156 ? 4.129 -0.007 -19.218 1.00 95.38 156 CYS A N 1
ATOM 1191 C CA . CYS A 1 156 ? 4.594 -0.178 -17.841 1.00 95.38 156 CYS A CA 1
ATOM 1192 C C . CYS A 1 156 ? 3.922 0.828 -16.900 1.00 95.38 156 CYS A C 1
ATOM 1194 O O . CYS A 1 156 ? 3.497 0.455 -15.807 1.00 95.38 156 CYS A O 1
ATOM 1196 N N . GLY A 1 157 ? 3.831 2.094 -17.315 1.00 97.06 157 GLY A N 1
ATOM 1197 C CA . GLY A 1 157 ? 3.155 3.140 -16.551 1.00 97.06 157 GLY A CA 1
ATOM 1198 C C . GLY A 1 157 ? 1.677 2.821 -16.336 1.00 97.06 157 GLY A C 1
ATOM 1199 O O . GLY A 1 157 ? 1.199 2.883 -15.204 1.00 97.06 157 GLY A O 1
ATOM 1200 N N . ASP A 1 158 ? 0.985 2.394 -17.391 1.00 97.88 158 ASP A N 1
ATOM 1201 C CA . ASP A 1 158 ? -0.432 2.028 -17.354 1.00 97.88 158 ASP A CA 1
ATOM 1202 C C . ASP A 1 158 ? -0.682 0.835 -16.428 1.00 97.88 158 ASP A C 1
ATOM 1204 O O . ASP A 1 158 ? -1.618 0.849 -15.628 1.00 97.88 158 ASP A O 1
ATOM 1208 N N . PHE A 1 159 ? 0.191 -0.176 -16.459 1.00 97.75 159 PHE A N 1
ATOM 1209 C CA . PHE A 1 159 ? 0.102 -1.313 -15.544 1.00 97.75 159 PHE A CA 1
ATOM 1210 C C . PHE A 1 159 ? 0.280 -0.897 -14.073 1.00 97.75 159 PHE A C 1
ATOM 1212 O O . PHE A 1 159 ? -0.458 -1.360 -13.198 1.00 97.75 159 PHE A O 1
ATOM 1219 N N . ILE A 1 160 ? 1.225 0.003 -13.780 1.00 98.31 160 ILE A N 1
ATOM 1220 C CA . ILE A 1 160 ? 1.406 0.547 -12.424 1.00 98.31 160 ILE A CA 1
ATOM 1221 C C . ILE A 1 160 ? 0.168 1.354 -12.003 1.00 98.31 160 ILE A C 1
ATOM 1223 O O . ILE A 1 160 ? -0.264 1.259 -10.852 1.00 98.31 160 ILE A O 1
ATOM 1227 N N . ASP A 1 161 ? -0.447 2.096 -12.926 1.00 98.38 161 ASP A N 1
ATOM 1228 C CA . ASP A 1 161 ? -1.691 2.826 -12.681 1.00 98.38 161 ASP A CA 1
ATOM 1229 C C . ASP A 1 161 ? -2.878 1.891 -12.392 1.00 98.38 161 ASP A C 1
ATOM 1231 O O . ASP A 1 161 ? -3.674 2.175 -11.493 1.00 98.38 161 ASP A O 1
ATOM 1235 N N . GLU A 1 162 ? -2.979 0.746 -13.074 1.00 97.75 162 GLU A N 1
ATOM 1236 C CA . GLU A 1 162 ? -3.958 -0.300 -12.749 1.00 97.75 162 GLU A CA 1
ATOM 1237 C C . GLU A 1 162 ? -3.728 -0.884 -11.347 1.00 97.75 162 GLU A C 1
ATOM 1239 O O . GLU A 1 162 ? -4.676 -1.018 -10.568 1.00 97.75 162 GLU A O 1
ATOM 1244 N N . CYS A 1 163 ? -2.473 -1.166 -10.981 1.00 97.75 163 CYS A N 1
ATOM 1245 C CA . CYS A 1 163 ? -2.130 -1.612 -9.630 1.00 97.75 163 CYS A CA 1
ATOM 1246 C C . CYS A 1 163 ? -2.530 -0.556 -8.587 1.00 97.75 163 CYS A C 1
ATOM 1248 O O . CYS A 1 163 ? -3.099 -0.884 -7.545 1.00 97.75 163 CYS A O 1
ATOM 1250 N N . ARG A 1 164 ? -2.290 0.729 -8.873 1.00 98.19 164 ARG A N 1
ATOM 1251 C CA . ARG A 1 164 ? -2.653 1.836 -7.980 1.00 98.19 164 ARG A CA 1
ATOM 1252 C C . ARG A 1 164 ? -4.164 1.936 -7.787 1.00 98.19 164 ARG A C 1
ATOM 1254 O O . ARG A 1 164 ? -4.610 2.188 -6.672 1.00 98.19 164 ARG A O 1
ATOM 1261 N N . ARG A 1 165 ? -4.960 1.698 -8.835 1.00 97.25 165 ARG A N 1
ATOM 1262 C CA . ARG A 1 165 ? -6.428 1.636 -8.724 1.00 97.25 165 ARG A CA 1
ATOM 1263 C C . ARG A 1 165 ? -6.871 0.518 -7.784 1.00 97.25 165 ARG A C 1
ATOM 1265 O O . ARG A 1 165 ? -7.690 0.786 -6.912 1.00 97.25 165 ARG A O 1
ATOM 1272 N N . LEU A 1 166 ? -6.288 -0.681 -7.899 1.00 94.06 166 LEU A N 1
ATOM 1273 C CA . LEU A 1 166 ? -6.562 -1.779 -6.962 1.00 94.06 166 LEU A CA 1
ATOM 1274 C C . LEU A 1 166 ? -6.239 -1.372 -5.516 1.00 94.06 166 LEU A C 1
ATOM 1276 O O . LEU A 1 166 ? -7.061 -1.583 -4.628 1.00 94.06 166 LEU A O 1
ATOM 1280 N N . LEU A 1 167 ? -5.082 -0.742 -5.285 1.00 95.88 167 LEU A N 1
ATOM 1281 C CA . LEU A 1 167 ? -4.693 -0.269 -3.954 1.00 95.88 167 LEU A CA 1
ATOM 1282 C C . LEU A 1 167 ? -5.696 0.741 -3.381 1.00 95.88 167 LEU A C 1
ATOM 1284 O O . LEU A 1 167 ? -6.113 0.600 -2.235 1.00 95.88 167 LEU A O 1
ATOM 1288 N N . VAL A 1 168 ? -6.107 1.737 -4.171 1.00 94.88 168 VAL A N 1
ATOM 1289 C CA . VAL A 1 168 ? -7.084 2.755 -3.746 1.00 94.88 168 VAL A CA 1
ATOM 1290 C C . VAL A 1 168 ? -8.435 2.117 -3.428 1.00 94.88 168 VAL A C 1
ATOM 1292 O O . VAL A 1 168 ? -9.033 2.441 -2.404 1.00 94.88 168 VAL A O 1
ATOM 1295 N N . SER A 1 169 ? -8.907 1.195 -4.271 1.00 90.31 169 SER A N 1
ATOM 1296 C CA . SER A 1 169 ? -10.170 0.489 -4.044 1.00 90.31 169 SER A CA 1
ATOM 1297 C C . SER A 1 169 ? -10.150 -0.324 -2.750 1.00 90.31 169 SER A C 1
ATOM 1299 O O . SER A 1 169 ? -11.105 -0.261 -1.978 1.00 90.31 169 SER A O 1
ATOM 1301 N N . GLU A 1 170 ? -9.058 -1.037 -2.472 1.00 89.12 170 GLU A N 1
ATOM 1302 C CA . GLU A 1 170 ? -8.913 -1.802 -1.231 1.00 89.12 170 GLU A CA 1
ATOM 1303 C C . GLU A 1 170 ? -8.779 -0.902 0.004 1.00 89.12 170 GLU A C 1
ATOM 1305 O O . GLU A 1 170 ? -9.372 -1.186 1.046 1.00 89.12 170 GLU A O 1
ATOM 1310 N N . LEU A 1 171 ? -8.045 0.209 -0.107 1.00 90.44 171 LEU A N 1
ATOM 1311 C CA . LEU A 1 171 ? -7.901 1.183 0.974 1.00 90.44 171 LEU A CA 1
ATOM 1312 C C . LEU A 1 171 ? -9.252 1.820 1.328 1.00 90.44 171 LEU A C 1
ATOM 1314 O O . LEU A 1 171 ? -9.622 1.882 2.498 1.00 90.44 171 LEU A O 1
ATOM 1318 N N . GLN A 1 172 ? -10.028 2.229 0.321 1.00 86.88 172 GLN A N 1
ATOM 1319 C CA . GLN A 1 172 ? -11.386 2.736 0.519 1.00 86.88 172 GLN A CA 1
ATOM 1320 C C . GLN A 1 172 ? -12.278 1.674 1.175 1.00 86.88 172 GLN A C 1
ATOM 1322 O O . GLN A 1 172 ? -13.006 1.973 2.119 1.00 86.88 172 GLN A O 1
ATOM 1327 N N . ALA A 1 173 ? -12.200 0.425 0.708 1.00 83.06 173 ALA A N 1
ATOM 1328 C CA . ALA A 1 173 ? -12.974 -0.681 1.258 1.00 83.06 173 ALA A CA 1
ATOM 1329 C C . ALA A 1 173 ? -12.645 -0.972 2.733 1.00 83.06 173 ALA A C 1
ATOM 1331 O O . ALA A 1 173 ? -13.528 -1.435 3.461 1.00 83.06 173 ALA A O 1
ATOM 1332 N N . HIS A 1 174 ? -11.404 -0.716 3.159 1.00 81.62 174 HIS A N 1
ATOM 1333 C CA . HIS A 1 174 ? -10.949 -0.869 4.540 1.00 81.62 174 HIS A CA 1
ATOM 1334 C C . HIS A 1 174 ? -11.445 0.254 5.463 1.00 81.62 174 HIS A C 1
ATOM 1336 O O . HIS A 1 174 ? -11.754 -0.010 6.622 1.00 81.62 174 HIS A O 1
ATOM 1342 N N . LEU A 1 175 ? -11.545 1.481 4.948 1.00 76.62 175 LEU A N 1
ATOM 1343 C CA . LEU A 1 175 ? -11.797 2.687 5.743 1.00 76.62 175 LEU A CA 1
ATOM 1344 C C . LEU A 1 175 ? -13.253 3.168 5.757 1.00 76.62 175 LEU A C 1
ATOM 1346 O O . LEU A 1 175 ? -13.573 4.067 6.529 1.00 76.62 175 LEU A O 1
ATOM 1350 N N . ASP A 1 176 ? -14.128 2.631 4.902 1.00 69.75 176 ASP A N 1
ATOM 1351 C CA . ASP A 1 176 ? -15.506 3.119 4.768 1.00 69.75 176 ASP A CA 1
ATOM 1352 C C . ASP A 1 176 ? -16.315 2.978 6.087 1.00 69.75 176 ASP A C 1
ATOM 1354 O O . ASP A 1 176 ? -16.660 1.857 6.481 1.00 69.75 176 ASP A O 1
ATOM 1358 N N . PRO A 1 177 ? -16.683 4.091 6.763 1.00 52.06 177 PRO A N 1
ATOM 1359 C CA . PRO A 1 177 ? -17.459 4.056 8.001 1.00 52.06 177 PRO A CA 1
ATOM 1360 C C . PRO A 1 177 ? -18.924 3.663 7.771 1.00 52.06 177 PRO A C 1
ATOM 1362 O O . PRO A 1 177 ? -19.561 3.131 8.676 1.00 52.06 177 PRO A O 1
ATOM 1365 N N . ARG A 1 178 ? -19.468 3.859 6.559 1.00 48.56 178 ARG A N 1
ATOM 1366 C CA . ARG A 1 178 ? -20.858 3.484 6.233 1.00 48.56 178 ARG A CA 1
ATOM 1367 C C . ARG A 1 178 ? -21.054 1.973 6.243 1.00 48.56 178 ARG A C 1
ATOM 1369 O O . ARG A 1 178 ? -22.139 1.495 6.555 1.00 48.56 178 ARG A O 1
ATOM 1376 N N . ARG A 1 179 ? -19.987 1.217 5.967 1.00 47.66 179 ARG A N 1
ATOM 1377 C CA . ARG A 1 179 ? -19.961 -0.233 6.181 1.00 47.66 179 ARG A CA 1
ATOM 1378 C C . ARG A 1 179 ? -20.019 -0.583 7.660 1.00 47.66 179 ARG A C 1
ATOM 1380 O O . ARG A 1 179 ? -20.684 -1.542 8.005 1.00 47.66 179 ARG A O 1
ATOM 1387 N N . LEU A 1 180 ? -19.349 0.170 8.527 1.00 45.09 180 LEU A N 1
ATOM 1388 C CA . LEU A 1 180 ? -19.284 -0.117 9.960 1.00 45.09 180 LEU A CA 1
ATOM 1389 C C . LEU A 1 180 ? -20.609 0.090 10.695 1.00 45.09 180 LEU A C 1
ATOM 1391 O O . LEU A 1 180 ? -20.918 -0.708 11.577 1.00 45.09 180 LEU A O 1
ATOM 1395 N N . ASP A 1 181 ? -21.400 1.082 10.289 1.00 40.16 181 ASP A N 1
ATOM 1396 C CA . ASP A 1 181 ? -22.733 1.318 10.855 1.00 40.16 181 ASP A CA 1
ATOM 1397 C C . ASP A 1 181 ? -23.817 0.388 10.257 1.00 40.16 181 ASP A C 1
ATOM 1399 O O . ASP A 1 181 ? -24.762 0.035 10.959 1.00 40.16 181 ASP A O 1
ATOM 1403 N N . GLU A 1 182 ? -23.675 -0.101 9.011 1.00 43.72 182 GLU A N 1
ATOM 1404 C CA . GLU A 1 182 ? -24.546 -1.168 8.457 1.00 43.72 182 GLU A CA 1
ATOM 1405 C C . GLU A 1 182 ? -24.247 -2.569 9.051 1.00 43.72 182 GLU A C 1
ATOM 1407 O O . GLU A 1 182 ? -25.114 -3.446 9.036 1.00 43.72 182 GLU A O 1
ATOM 1412 N N . ILE A 1 183 ? -23.047 -2.785 9.609 1.00 43.84 183 ILE A N 1
ATOM 1413 C CA . ILE A 1 183 ? -22.526 -4.094 10.063 1.00 43.84 183 ILE A CA 1
ATOM 1414 C C . ILE A 1 183 ? -23.201 -4.647 11.333 1.00 43.84 183 ILE A C 1
ATOM 1416 O O . ILE A 1 183 ? -22.996 -5.812 11.669 1.00 43.84 183 ILE A O 1
ATOM 1420 N N . VAL A 1 184 ? -24.052 -3.888 12.029 1.00 46.16 184 VAL A N 1
ATOM 1421 C CA . VAL A 1 184 ? -24.714 -4.403 13.244 1.00 46.16 184 VAL A CA 1
ATOM 1422 C C . VAL A 1 184 ? -25.958 -5.257 12.943 1.00 46.16 184 VAL A C 1
ATOM 1424 O O . VAL A 1 184 ? -26.361 -6.031 13.804 1.00 46.16 184 VAL A O 1
ATOM 1427 N N . GLU A 1 185 ? -26.538 -5.223 11.734 1.00 37.81 185 GLU A N 1
ATOM 1428 C CA . GLU A 1 185 ? -27.792 -5.974 11.496 1.00 37.81 185 GLU A CA 1
ATOM 1429 C C . GLU A 1 185 ? -27.990 -6.568 10.088 1.00 37.81 185 GLU A C 1
ATOM 1431 O O . GLU A 1 185 ? -28.938 -7.319 9.855 1.00 37.81 185 GLU A O 1
ATOM 1436 N N . ARG A 1 186 ? -27.105 -6.294 9.121 1.00 39.50 186 ARG A N 1
ATOM 1437 C CA . ARG A 1 186 ? -27.186 -6.871 7.769 1.00 39.50 186 ARG A CA 1
ATOM 1438 C C . ARG A 1 186 ? -25.773 -6.944 7.175 1.00 39.50 186 ARG A C 1
ATOM 1440 O O . ARG A 1 186 ? -25.134 -5.911 7.088 1.00 39.50 186 ARG A O 1
ATOM 1447 N N . TYR A 1 187 ? -25.332 -8.116 6.701 1.00 38.91 187 TYR A N 1
ATOM 1448 C CA . TYR A 1 187 ? -24.14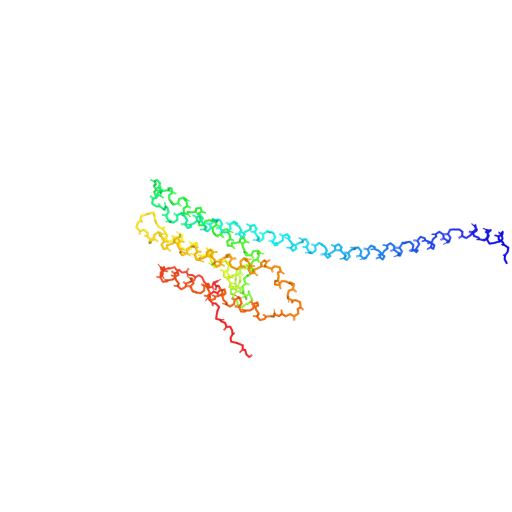4 -8.367 5.846 1.00 38.91 187 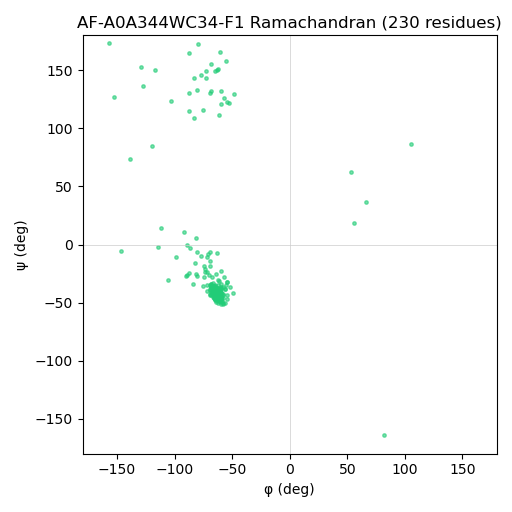TYR A CA 1
ATOM 1449 C C . TYR A 1 187 ? -22.880 -8.997 6.455 1.00 38.91 187 TYR A C 1
ATOM 1451 O O . TYR A 1 187 ? -21.859 -8.336 6.630 1.00 38.91 187 TYR A O 1
ATOM 1459 N N . ASP A 1 188 ? -22.868 -10.331 6.481 1.00 48.91 188 ASP A N 1
ATOM 1460 C CA . ASP A 1 188 ? -21.639 -11.113 6.262 1.00 48.91 188 ASP A CA 1
ATOM 1461 C C . ASP A 1 188 ? -21.297 -11.271 4.759 1.00 48.91 188 ASP A C 1
ATOM 1463 O O . ASP A 1 188 ? -20.128 -11.399 4.385 1.00 48.91 188 ASP A O 1
ATOM 1467 N N . ASP A 1 189 ? -22.285 -11.199 3.857 1.00 49.81 189 ASP A N 1
ATOM 1468 C CA . ASP A 1 189 ? -22.100 -11.609 2.453 1.00 49.81 189 ASP A CA 1
ATOM 1469 C C . ASP A 1 189 ? -21.497 -10.528 1.533 1.00 49.81 189 ASP A C 1
ATOM 1471 O O . ASP A 1 189 ? -20.660 -10.841 0.685 1.00 49.81 189 ASP A O 1
ATOM 1475 N N . ARG A 1 190 ? -21.801 -9.234 1.739 1.00 48.81 190 ARG A N 1
ATOM 1476 C CA . ARG A 1 190 ? -21.193 -8.128 0.958 1.00 48.81 190 ARG A CA 1
ATOM 1477 C C . ARG A 1 190 ? -19.698 -7.989 1.242 1.00 48.81 190 ARG A C 1
ATOM 1479 O O . ARG A 1 190 ? -18.937 -7.604 0.356 1.00 48.81 190 ARG A O 1
ATOM 1486 N N . SER A 1 191 ? -19.256 -8.275 2.468 1.00 60.25 191 SER A N 1
ATOM 1487 C CA . SER A 1 191 ? -17.830 -8.269 2.825 1.00 60.25 191 SER A CA 1
ATOM 1488 C C . SER A 1 191 ? -17.081 -9.385 2.085 1.00 60.25 191 SER A C 1
ATOM 1490 O O . SER A 1 191 ? -16.010 -9.150 1.519 1.00 60.25 191 SER A O 1
ATOM 1492 N N . LYS A 1 192 ? -17.689 -10.577 1.991 1.00 65.12 192 LYS A N 1
ATOM 1493 C CA . LYS A 1 192 ? -17.153 -11.723 1.240 1.00 65.12 192 LYS A CA 1
ATOM 1494 C C . LYS A 1 192 ? -17.101 -11.463 -0.267 1.00 65.12 192 LYS A C 1
ATOM 1496 O O . LYS A 1 192 ? -16.058 -11.702 -0.869 1.00 65.12 192 LYS A O 1
ATOM 1501 N N . GLU A 1 193 ? -18.165 -10.921 -0.861 1.00 69.94 193 GLU A N 1
ATOM 1502 C CA . GLU A 1 193 ? -18.220 -10.618 -2.300 1.00 69.94 193 GLU A CA 1
ATOM 1503 C C . GLU A 1 193 ? -17.134 -9.615 -2.713 1.00 69.94 193 GLU A C 1
ATOM 1505 O O . GLU A 1 193 ? -16.430 -9.812 -3.701 1.00 69.94 193 GLU A O 1
ATOM 1510 N N . ASN A 1 194 ? -16.934 -8.559 -1.923 1.00 72.31 194 ASN A N 1
ATOM 1511 C CA . ASN A 1 194 ? -15.919 -7.554 -2.231 1.00 72.31 194 ASN A CA 1
ATOM 1512 C C . ASN A 1 194 ? -14.495 -8.099 -2.067 1.00 72.31 194 ASN A C 1
ATOM 1514 O O . ASN A 1 194 ? -13.645 -7.840 -2.915 1.00 72.31 194 ASN A O 1
ATOM 1518 N N . ARG A 1 195 ? -14.245 -8.931 -1.046 1.00 73.56 195 ARG A N 1
ATOM 1519 C CA . ARG A 1 195 ? -12.970 -9.656 -0.916 1.00 73.56 195 ARG A CA 1
ATOM 1520 C C . ARG A 1 195 ? -12.731 -10.602 -2.096 1.00 73.56 195 ARG A C 1
ATOM 1522 O O . ARG A 1 195 ? -11.598 -10.713 -2.556 1.00 73.56 195 ARG A O 1
ATOM 1529 N N . ALA A 1 196 ? -13.771 -11.271 -2.596 1.00 80.38 196 ALA A N 1
ATOM 1530 C CA . ALA A 1 196 ? -13.673 -12.131 -3.774 1.00 80.38 196 ALA A CA 1
ATOM 1531 C C . ALA A 1 196 ? -13.325 -11.322 -5.034 1.00 80.38 196 ALA A C 1
ATOM 1533 O O . ALA A 1 196 ? -12.369 -11.673 -5.723 1.00 80.38 196 ALA A O 1
ATOM 1534 N N . LYS A 1 197 ? -14.003 -10.188 -5.267 1.00 84.25 197 LYS A N 1
ATOM 1535 C CA . LYS A 1 197 ? -13.690 -9.259 -6.367 1.00 84.25 197 LYS A CA 1
ATOM 1536 C C . LYS A 1 197 ? -12.255 -8.740 -6.289 1.00 84.25 197 LYS A C 1
ATOM 1538 O O . LYS A 1 197 ? -11.556 -8.726 -7.293 1.00 84.25 197 LYS A O 1
ATOM 1543 N N . ALA A 1 198 ? -11.781 -8.363 -5.104 1.00 82.88 198 ALA A N 1
ATOM 1544 C CA . ALA A 1 198 ? -10.406 -7.906 -4.915 1.00 82.88 198 ALA A CA 1
ATOM 1545 C C . ALA A 1 198 ? -9.369 -8.997 -5.224 1.00 82.88 198 ALA A C 1
ATOM 1547 O O . ALA A 1 198 ? -8.355 -8.736 -5.875 1.00 82.88 198 ALA A O 1
ATOM 1548 N N . ARG A 1 199 ? -9.633 -10.241 -4.801 1.00 85.62 199 ARG A N 1
ATOM 1549 C CA . ARG A 1 199 ? -8.795 -11.401 -5.145 1.00 85.62 199 ARG A CA 1
ATOM 1550 C C . ARG A 1 199 ? -8.790 -11.668 -6.645 1.00 85.62 199 ARG A C 1
ATOM 1552 O O . ARG A 1 199 ? -7.727 -11.931 -7.196 1.00 85.62 199 ARG A O 1
ATOM 1559 N N . GLU A 1 200 ? -9.945 -11.572 -7.294 1.00 87.75 200 GLU A N 1
ATOM 1560 C CA . GLU A 1 200 ? -10.080 -11.721 -8.742 1.00 87.75 200 GLU A CA 1
ATOM 1561 C C . GLU A 1 200 ? -9.298 -10.633 -9.488 1.00 87.75 200 GLU A C 1
ATOM 1563 O O . GLU A 1 200 ? -8.493 -10.952 -10.357 1.00 87.75 200 GLU A O 1
ATOM 1568 N N . GLN A 1 201 ? -9.437 -9.364 -9.096 1.00 87.62 201 GLN A N 1
ATOM 1569 C CA . GLN A 1 201 ? -8.666 -8.262 -9.681 1.00 87.62 201 GLN A CA 1
ATOM 1570 C C . GLN A 1 201 ? -7.156 -8.443 -9.468 1.00 87.62 201 GLN A C 1
ATOM 1572 O O . GLN A 1 201 ? -6.382 -8.287 -10.413 1.00 87.62 201 GLN A O 1
ATOM 1577 N N . SER A 1 202 ? -6.722 -8.855 -8.270 1.00 88.94 202 SER A N 1
ATOM 1578 C CA . SER A 1 202 ? -5.319 -9.227 -8.024 1.00 88.94 202 SER A CA 1
ATOM 1579 C C . SER A 1 202 ? -4.872 -10.383 -8.931 1.00 88.94 202 SER A C 1
ATOM 1581 O O . SER A 1 202 ? -3.775 -10.344 -9.487 1.00 88.94 202 SER A O 1
ATOM 1583 N N . ALA A 1 203 ? -5.719 -11.393 -9.152 1.00 88.81 203 ALA A N 1
ATOM 1584 C CA . ALA A 1 203 ? -5.414 -12.513 -10.041 1.00 88.81 203 ALA A CA 1
ATOM 1585 C C . ALA A 1 203 ? -5.313 -12.092 -11.513 1.00 88.81 203 ALA A C 1
ATOM 1587 O O . ALA A 1 203 ? -4.406 -12.550 -12.210 1.00 88.81 203 ALA A O 1
ATOM 1588 N N . ILE A 1 204 ? -6.174 -11.180 -11.971 1.00 90.75 204 ILE A N 1
ATOM 1589 C CA . ILE A 1 204 ? -6.110 -10.592 -13.314 1.00 90.75 204 ILE A CA 1
ATOM 1590 C C . ILE A 1 204 ? -4.795 -9.827 -13.487 1.00 90.75 204 ILE A C 1
ATOM 1592 O O . ILE A 1 204 ? -4.070 -10.071 -14.452 1.00 90.75 204 ILE A O 1
ATOM 1596 N N . LEU A 1 205 ? -4.446 -8.947 -12.543 1.00 91.44 205 LEU A N 1
ATOM 1597 C CA . LEU A 1 20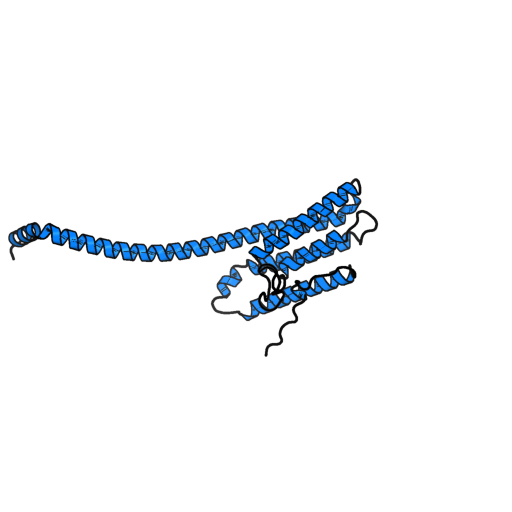5 ? -3.191 -8.189 -12.595 1.00 91.44 205 LEU A CA 1
ATOM 1598 C C . LEU A 1 205 ? -1.967 -9.101 -12.540 1.00 91.44 205 LEU A C 1
ATOM 1600 O O . LEU A 1 205 ? -1.009 -8.887 -13.280 1.00 91.44 205 LEU A O 1
ATOM 1604 N N . ARG A 1 206 ? -2.016 -10.167 -11.739 1.00 90.25 206 ARG A N 1
ATOM 1605 C CA . ARG A 1 206 ? -0.983 -11.203 -11.732 1.00 90.25 206 ARG A CA 1
ATOM 1606 C C . ARG A 1 206 ? -0.855 -11.890 -13.090 1.00 90.25 206 ARG A C 1
ATOM 1608 O O . ARG A 1 206 ? 0.260 -12.063 -13.571 1.00 90.25 206 ARG A O 1
ATOM 1615 N N . GLY A 1 207 ? -1.969 -12.286 -13.704 1.00 89.25 207 GLY A N 1
ATOM 1616 C CA . GLY A 1 207 ? -1.978 -12.900 -15.032 1.00 89.25 207 GLY A CA 1
ATOM 1617 C C . GLY A 1 207 ? -1.378 -11.973 -16.090 1.00 89.25 207 GLY A C 1
ATOM 1618 O O . GLY A 1 207 ? -0.520 -12.395 -16.868 1.00 89.25 207 GLY A O 1
ATOM 1619 N N . LYS A 1 208 ? -1.744 -10.684 -16.056 1.00 91.19 208 LYS A N 1
ATOM 1620 C CA . LYS A 1 208 ? -1.132 -9.644 -16.894 1.00 91.19 208 LYS A CA 1
ATOM 1621 C C . LYS A 1 208 ? 0.373 -9.533 -16.637 1.00 91.19 208 LYS A C 1
ATOM 1623 O O . LYS A 1 208 ? 1.140 -9.554 -17.594 1.00 91.19 208 LYS A O 1
ATOM 1628 N N . LEU A 1 209 ? 0.809 -9.481 -15.376 1.00 90.44 209 LEU A N 1
ATOM 1629 C CA . LEU A 1 209 ? 2.229 -9.405 -15.021 1.00 90.44 209 LEU A CA 1
ATOM 1630 C C . LEU A 1 209 ? 3.010 -10.601 -15.566 1.00 90.44 209 LEU A C 1
ATOM 1632 O O . LEU A 1 209 ? 4.033 -10.405 -16.208 1.00 90.44 209 LEU A O 1
ATOM 1636 N N . LEU A 1 210 ? 2.522 -11.826 -15.363 1.00 90.19 210 LEU A N 1
ATOM 1637 C CA . LEU A 1 210 ? 3.186 -13.043 -15.845 1.00 90.19 210 LEU A CA 1
ATOM 1638 C C . LEU A 1 210 ? 3.230 -13.113 -17.375 1.00 90.19 210 LEU A C 1
ATOM 1640 O O . LEU A 1 210 ? 4.231 -13.542 -17.938 1.00 90.19 210 LEU A O 1
ATOM 1644 N N . THR A 1 211 ? 2.187 -12.628 -18.053 1.00 90.50 211 THR A N 1
ATOM 1645 C CA . THR A 1 211 ? 2.170 -12.517 -19.522 1.00 90.50 211 THR A CA 1
ATOM 1646 C C . THR A 1 211 ? 3.233 -11.533 -20.013 1.00 90.50 211 THR A C 1
ATOM 1648 O O . THR A 1 211 ? 3.945 -11.801 -20.976 1.00 90.50 211 THR A O 1
ATOM 1651 N N . ARG A 1 212 ? 3.379 -10.396 -19.324 1.00 88.06 212 ARG A N 1
ATOM 1652 C CA . ARG A 1 212 ? 4.376 -9.360 -19.640 1.00 88.06 212 ARG A CA 1
ATOM 1653 C C . ARG A 1 212 ? 5.795 -9.762 -19.227 1.00 88.06 212 ARG A C 1
ATOM 1655 O O . ARG A 1 212 ? 6.768 -9.268 -19.801 1.00 88.06 212 ARG A O 1
ATOM 1662 N N . ARG A 1 213 ? 5.918 -10.604 -18.197 1.00 88.38 213 ARG A N 1
ATOM 1663 C CA . ARG A 1 213 ? 7.158 -10.967 -17.498 1.00 88.38 213 ARG A CA 1
ATOM 1664 C C . ARG A 1 213 ? 7.176 -12.472 -17.185 1.00 88.38 213 ARG A C 1
ATOM 1666 O O . ARG A 1 213 ? 7.050 -12.858 -16.022 1.00 88.38 213 ARG A O 1
ATOM 1673 N N . PRO A 1 214 ? 7.389 -13.336 -18.190 1.00 83.31 214 PRO A N 1
ATOM 1674 C CA . PRO A 1 214 ? 7.312 -14.787 -17.998 1.00 83.31 214 PRO A CA 1
ATOM 1675 C C . PRO A 1 214 ? 8.376 -15.332 -17.033 1.00 83.31 214 PRO A C 1
ATOM 1677 O O . PRO A 1 214 ? 8.155 -16.344 -16.379 1.00 83.31 214 PRO A O 1
ATOM 1680 N N . ASN A 1 215 ? 9.509 -14.634 -16.899 1.00 82.19 215 ASN A N 1
ATOM 1681 C CA . ASN A 1 215 ? 10.615 -15.041 -16.026 1.00 82.19 215 ASN A CA 1
ATOM 1682 C C . ASN A 1 215 ? 10.466 -14.555 -14.572 1.00 82.19 215 ASN A C 1
ATOM 1684 O O . ASN A 1 215 ? 11.322 -14.857 -13.741 1.00 82.19 215 ASN A O 1
ATOM 1688 N N . VAL A 1 216 ? 9.427 -13.777 -14.244 1.00 83.38 216 VAL A N 1
ATOM 1689 C CA . VAL A 1 216 ? 9.222 -13.298 -12.871 1.00 83.38 216 VAL A CA 1
ATOM 1690 C C . VAL A 1 216 ? 8.703 -14.440 -12.006 1.00 83.38 216 VAL A C 1
ATOM 1692 O O . VAL A 1 216 ? 7.588 -14.930 -12.179 1.00 83.38 216 VAL A O 1
ATOM 1695 N N . VAL A 1 217 ? 9.506 -14.827 -11.015 1.00 78.00 217 VAL A N 1
ATOM 1696 C CA . VAL A 1 217 ? 9.096 -15.787 -9.990 1.00 78.00 217 VAL A CA 1
ATOM 1697 C C . VAL A 1 217 ? 8.322 -15.042 -8.905 1.00 78.00 217 VAL A C 1
ATOM 1699 O O . VAL A 1 217 ? 8.880 -14.264 -8.127 1.00 78.00 217 VAL A O 1
ATOM 1702 N N . LEU A 1 218 ? 7.013 -15.276 -8.857 1.00 77.75 218 LEU A N 1
ATOM 1703 C CA . LEU A 1 218 ? 6.158 -14.810 -7.769 1.00 77.75 218 LEU A CA 1
ATOM 1704 C C . LEU A 1 218 ? 6.155 -15.857 -6.653 1.00 77.75 218 LEU A C 1
ATOM 1706 O O . LEU A 1 218 ? 5.946 -17.044 -6.908 1.00 77.75 218 LEU A O 1
ATOM 1710 N N . ASP A 1 219 ? 6.387 -15.419 -5.416 1.00 71.00 219 ASP A N 1
ATOM 1711 C CA . ASP A 1 219 ? 6.291 -16.292 -4.249 1.00 71.00 219 ASP A CA 1
ATOM 1712 C C . ASP A 1 219 ? 4.865 -16.873 -4.087 1.00 71.00 219 ASP A C 1
ATOM 1714 O O . ASP A 1 219 ? 3.887 -16.422 -4.692 1.00 71.00 219 ASP A O 1
ATOM 1718 N N . ARG A 1 220 ? 4.710 -17.903 -3.245 1.00 66.19 220 ARG A N 1
ATOM 1719 C CA . ARG A 1 220 ? 3.378 -18.465 -2.938 1.00 66.19 220 ARG A CA 1
ATOM 1720 C C . ARG A 1 220 ? 2.499 -17.527 -2.105 1.00 66.19 220 ARG A C 1
ATOM 1722 O O . ARG A 1 220 ? 1.326 -17.825 -1.901 1.00 66.19 220 ARG A O 1
ATOM 1729 N N . GLY A 1 221 ? 3.042 -16.409 -1.647 1.00 69.88 221 GLY A N 1
ATOM 1730 C CA . GLY A 1 221 ? 2.418 -15.497 -0.712 1.00 69.88 221 GLY A CA 1
ATOM 1731 C C . GLY A 1 221 ? 1.431 -14.517 -1.328 1.00 69.88 221 GLY A C 1
ATOM 1732 O O . GLY A 1 221 ? 0.989 -13.674 -0.583 1.00 69.88 221 GLY A O 1
ATOM 1733 N N . PHE A 1 222 ? 1.063 -14.563 -2.609 1.00 75.12 222 PHE A N 1
ATOM 1734 C CA . PHE A 1 222 ? 0.054 -13.646 -3.178 1.00 75.12 222 PHE A CA 1
ATOM 1735 C C . PHE A 1 222 ? -1.386 -14.129 -2.920 1.00 75.12 222 PHE A C 1
ATOM 1737 O O . PHE A 1 222 ? -1.654 -15.331 -3.006 1.00 75.12 222 PHE A O 1
ATOM 1744 N N . ALA A 1 223 ? -2.342 -13.224 -2.670 1.00 72.31 223 ALA A N 1
ATOM 1745 C CA . ALA A 1 223 ? -3.758 -13.578 -2.468 1.00 72.31 223 ALA A CA 1
ATOM 1746 C C . ALA A 1 223 ? -4.355 -14.291 -3.684 1.00 72.31 223 ALA A C 1
ATOM 1748 O O . ALA A 1 223 ? -5.163 -15.209 -3.539 1.00 72.31 223 ALA A O 1
ATOM 1749 N N . SER A 1 224 ? -3.909 -13.926 -4.883 1.00 72.25 224 SER A N 1
ATOM 1750 C CA . SER A 1 224 ? -4.283 -14.579 -6.141 1.00 72.25 224 SER A CA 1
ATOM 1751 C C . SER A 1 224 ? -3.851 -16.052 -6.250 1.00 72.25 224 SER A C 1
ATOM 1753 O O . SER A 1 224 ? -4.254 -16.735 -7.187 1.00 72.25 224 SER A O 1
ATOM 1755 N N . ASN A 1 225 ? -3.060 -16.573 -5.302 1.00 68.44 225 ASN A N 1
ATOM 1756 C CA . ASN A 1 225 ? -2.742 -18.002 -5.184 1.00 68.44 225 ASN A CA 1
ATOM 1757 C C . ASN A 1 225 ? -3.750 -18.782 -4.317 1.00 68.44 225 ASN A C 1
ATOM 1759 O O . ASN A 1 225 ? -3.555 -19.976 -4.072 1.00 68.44 225 ASN A O 1
ATOM 1763 N N . THR A 1 226 ? -4.775 -18.132 -3.761 1.00 60.56 226 THR A N 1
ATOM 1764 C CA . THR A 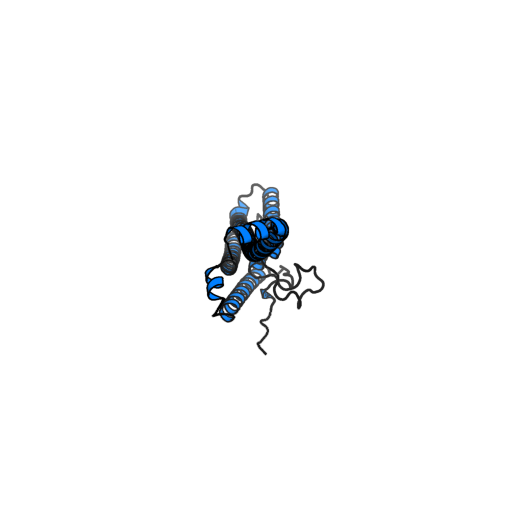1 226 ? -5.816 -18.814 -2.979 1.00 60.56 226 THR A CA 1
ATOM 1765 C C . THR A 1 226 ? -6.919 -19.310 -3.910 1.00 60.56 226 THR A C 1
ATOM 1767 O O . THR A 1 226 ? -7.607 -18.521 -4.549 1.00 60.56 226 THR A O 1
ATOM 1770 N N . ILE A 1 227 ? -7.072 -20.634 -4.007 1.00 52.41 227 ILE A N 1
ATOM 1771 C CA . ILE A 1 227 ? -8.269 -21.249 -4.591 1.00 52.41 227 ILE A CA 1
ATOM 1772 C C . ILE A 1 227 ? -9.409 -20.962 -3.601 1.00 52.41 227 ILE A C 1
ATOM 1774 O O . ILE A 1 227 ? -9.200 -21.180 -2.405 1.00 52.41 227 ILE A O 1
ATOM 1778 N N . PRO A 1 228 ? -10.575 -20.446 -4.031 1.00 45.56 228 PRO A N 1
ATOM 1779 C CA . PRO A 1 228 ? -11.710 -20.317 -3.129 1.00 45.56 228 PRO A CA 1
ATOM 1780 C C . PRO A 1 228 ? -12.070 -21.711 -2.609 1.00 45.56 228 PRO A C 1
ATOM 1782 O O . PRO A 1 228 ? -12.348 -22.613 -3.403 1.00 45.56 228 PRO A O 1
ATOM 1785 N N . GLU A 1 229 ? -12.022 -21.904 -1.289 1.00 42.78 229 GLU A N 1
ATOM 1786 C CA . GLU A 1 229 ? -12.582 -23.103 -0.671 1.00 42.78 229 GLU A CA 1
ATOM 1787 C C . GLU A 1 229 ? -14.035 -23.222 -1.125 1.00 42.78 229 GLU A C 1
ATOM 1789 O O . GLU A 1 229 ? -14.826 -22.283 -0.988 1.00 42.78 229 GLU A O 1
ATOM 1794 N N . ARG A 1 230 ? -14.365 -24.361 -1.742 1.00 32.88 230 ARG A N 1
ATOM 1795 C CA . ARG A 1 230 ? -15.756 -24.685 -2.039 1.00 32.88 230 ARG A CA 1
ATOM 1796 C C . ARG A 1 230 ? -16.497 -24.728 -0.701 1.00 32.88 230 ARG A C 1
ATOM 1798 O O . ARG A 1 230 ? -15.986 -25.379 0.212 1.00 32.88 230 ARG A O 1
ATOM 1805 N N . PRO A 1 231 ? -17.663 -24.077 -0.574 1.00 41.22 231 PRO A N 1
ATOM 1806 C CA . PRO A 1 231 ? -18.505 -24.305 0.588 1.00 41.22 231 PRO A CA 1
ATOM 1807 C C . PRO A 1 231 ? -18.817 -25.807 0.665 1.00 41.22 231 PRO A C 1
ATOM 1809 O O . PRO A 1 231 ? -19.216 -26.399 -0.343 1.00 41.22 231 PRO A O 1
ATOM 1812 N N . GLN A 1 232 ? -18.526 -26.408 1.823 1.00 36.22 232 GLN A N 1
ATOM 1813 C CA . GLN A 1 232 ? -18.999 -27.746 2.188 1.00 36.22 232 GLN A CA 1
ATOM 1814 C C . GLN A 1 232 ? -20.495 -27.698 2.486 1.00 36.22 232 GLN A C 1
ATOM 1816 O O . GLN A 1 232 ? -20.935 -26.681 3.072 1.00 36.22 232 GLN A O 1
#

Sequence (232 aa):
MDAASIFEWLKGNAEIFIGILSAIVAVVSAVIARGETRKQRKLATERLRQSIDAASLDWGAAAIDTMARCATFVRTRHLHANEGAFMAAKSNMLILLSTLVDRGRMFFPNIDPDGKGVEKEGAYRGSRPPILDALMFAYREVEATARENGPPAEECGDFIDECRRLLVSELQAHLDPRRLDEIVERYDDRSKENRAKAREQSAILRGKLLTRRPNVVLDRGFASNTIPERPQ

Solvent-accessible surface area (backbone atoms only — not comparable to full-atom values): 12704 Å² total; per-residue (Å²): 134,57,73,68,61,55,49,53,54,45,65,77,41,42,69,59,54,51,49,52,52,49,50,52,52,50,52,53,51,51,53,52,50,55,54,49,53,52,52,51,51,53,51,50,52,51,51,52,50,54,51,51,56,49,52,47,48,55,51,47,52,53,48,52,52,48,42,50,50,48,23,49,46,48,55,47,35,71,74,42,92,43,70,68,59,38,53,52,53,52,52,53,51,46,53,50,38,52,52,48,44,62,59,41,41,79,76,50,63,39,48,60,44,83,84,30,52,72,91,45,60,81,88,63,11,14,19,36,38,42,49,51,40,25,43,51,51,36,38,53,55,58,68,63,54,48,65,69,97,36,68,64,34,62,63,53,19,52,51,26,50,53,26,43,50,51,28,51,53,44,51,50,69,73,67,49,60,72,58,63,72,44,55,81,83,57,69,75,60,64,59,50,52,52,54,49,51,43,32,49,53,40,34,52,54,48,52,52,47,40,72,77,34,76,85,65,84,75,70,82,40,39,36,54,69,60,75,80,79,74,86,127

Nearest PDB structures (foldseek):
  1dov-assembly1_A  TM=4.908E-01  e=6.507E+00  Mus musculus
  7qhm-assembly1_S  TM=2.492E-01  e=1.564E+00  Corynebacterium glutamicum ATCC 13032
  8f7n-assembly1_A-2  TM=3.579E-01  e=4.612E+00  Sinorhizobium meliloti

Mean predicted aligned error: 10.52 Å

Foldseek 3Di:
DDPVVVVVVCVVCVVVVVVVVVVVVVVVVVVVVVVVVVVVVVVVVVVVVVVLLVVLVVLLVLLLVLLLVLLVCLLCLLVQPDQVSSVVSLVVSLVSLVVSLVVNLVNFAADCQPPADVVDDSSQGHARALLNLLSVLLSLLSVQAGSPPGDDSNVSSVLSVLSSVLNVLVSCVSNPCVCVVVVPPDDPPVNVVVSVVSLVSSLVSVVVSCVSPVPDDDDCRHSVNDDPDDDD

Secondary structure (DSSP, 8-state):
--HHHHHHHHHHTHHHHHHHHHHHHHHHHHHHHHHHHHHHHHHHHHHHHHHHHHHHHHHHHHHHHHHHHHHHHHHTGGGSSSHHHHHHHHHHHHHHHHHHHHHHTTTSPPB-TTTS-TTS-GGGSSBBPHHHHHHHHHHHHHHT--SSSPSPHHHHHHHHHHHHHHHHHHHHHHH-HHHHHHTTTS-SHHHHHHHHHHHHHHHHHHHHHHHH-TT----TTBGGG-PPPPP-